Protein AF-0000000078893889 (afdb_homodimer)

Organism: Nematostella vectensis (NCBI:txid45351)

Sequence (246 aa):
MGRVIAVFFVNDGFHALDHYCYHAGGPLSLGDIEEVEGKACIICPYHKYKIVLETGEGLYYSFNPKDFSKPPKLCSKGVKQRTHHVRVSGNDVYVALSDTSQSRDSDYYSSDAFKATKENILKMGRVIAVFFVNDGFHALDHYCYHAGGPLSLGDIEEVEGKACIICPYHKYKIVLETGEGLYYSFNPKDFSKPPKLCSKGVKQRTHHVRVSGNDVYVALSDTSQSRDSDYYSSDAFKATKENILK

InterPro domains:
  IPR017941 Rieske [2Fe-2S] iron-sulphur domain [PS51296] (1-95)
  IPR036922 Rieske [2Fe-2S] iron-sulphur domain superfamily [G3DSA:2.102.10.10] (1-121)
  IPR036922 Rieske [2Fe-2S] iron-sulphur domain superfamily [SSF50022] (2-98)
  IPR054716 Soluble Rieske-type ferredoxin domain [PF22543] (2-99)

Solvent-accessible surface area (backbone atoms only — not comparable to full-atom values): 13381 Å² total; per-residue (Å²): 101,40,45,47,34,26,34,34,59,53,94,96,37,70,38,28,29,55,23,34,37,45,85,81,48,34,57,41,68,58,27,50,77,43,75,57,95,88,36,58,21,42,26,28,65,76,82,57,49,33,28,30,50,88,65,13,29,30,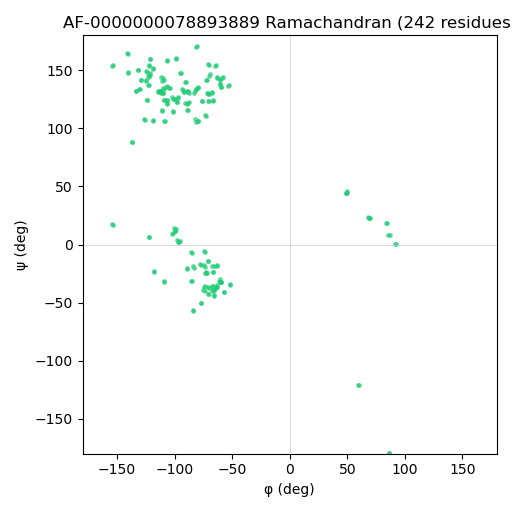46,46,74,45,68,51,88,90,44,77,84,52,76,66,40,82,43,73,76,44,69,30,33,45,46,32,50,63,47,76,57,91,94,37,44,33,37,34,56,57,75,74,84,64,83,35,55,19,49,53,65,47,30,66,69,42,40,58,55,49,46,58,67,75,98,103,39,44,47,33,26,34,35,61,54,95,94,36,71,36,27,28,53,24,34,37,46,87,80,49,33,57,40,67,56,28,49,78,44,74,57,96,88,36,57,20,42,26,28,65,75,80,56,49,33,28,31,50,86,64,14,30,29,46,46,76,44,70,50,89,89,44,77,85,51,75,66,40,85,42,73,74,44,68,30,33,45,45,30,50,64,48,76,56,90,94,37,44,32,37,35,57,56,74,72,84,64,82,36,55,19,49,53,65,46,31,69,68,40,39,57,56,49,48,59,66,75,97

Structure (mmCIF, N/CA/C/O backbone):
data_AF-0000000078893889-model_v1
#
loop_
_entity.id
_entity.type
_entity.pdbx_description
1 polymer 'Rieske domain-containing protein'
#
loop_
_atom_site.group_PDB
_atom_site.id
_atom_site.type_symbol
_atom_site.label_atom_id
_atom_site.label_alt_id
_atom_site.label_comp_id
_atom_site.label_asym_id
_atom_site.label_entity_id
_atom_site.label_seq_id
_atom_site.pdbx_PDB_ins_code
_atom_site.Cartn_x
_atom_site.Cartn_y
_atom_site.Cartn_z
_atom_site.occupancy
_atom_site.B_iso_or_equiv
_atom_site.auth_seq_id
_atom_site.auth_comp_id
_atom_site.auth_asym_id
_atom_site.auth_atom_id
_atom_site.pdbx_PDB_model_num
ATOM 1 N N . MET A 1 1 ? -0.04 11.648 -7.723 1 58.69 1 MET A N 1
ATOM 2 C CA . MET A 1 1 ? -0.627 10.32 -7.898 1 58.69 1 MET A CA 1
ATOM 3 C C . MET A 1 1 ? 0.118 9.281 -7.07 1 58.69 1 MET A C 1
ATOM 5 O O . MET A 1 1 ? 1.313 9.422 -6.812 1 58.69 1 MET A O 1
ATOM 9 N N . GLY A 1 2 ? -0.58 8.469 -6.125 1 81 2 GLY A N 1
ATOM 10 C CA . GLY A 1 2 ? 0.07 7.578 -5.172 1 81 2 GLY A CA 1
ATOM 11 C C . GLY A 1 2 ? 0.069 6.125 -5.613 1 81 2 GLY A C 1
ATOM 12 O O . GLY A 1 2 ? -0.793 5.707 -6.387 1 81 2 GLY A O 1
ATOM 13 N N . ARG A 1 3 ? 1.232 5.449 -5.691 1 90.25 3 ARG A N 1
ATOM 14 C CA . ARG A 1 3 ? 1.321 4.004 -5.863 1 90.25 3 ARG A CA 1
ATOM 15 C C . ARG A 1 3 ? 1.31 3.289 -4.52 1 90.25 3 ARG A C 1
ATOM 17 O O . ARG A 1 3 ? 2.01 3.693 -3.588 1 90.25 3 ARG A O 1
ATOM 24 N N . VAL A 1 4 ? 0.429 2.225 -4.43 1 94.5 4 VAL A N 1
ATOM 25 C CA . VAL A 1 4 ? 0.279 1.483 -3.184 1 94.5 4 VAL A CA 1
ATOM 26 C C . VAL A 1 4 ? 0.949 0.117 -3.311 1 94.5 4 VAL A C 1
ATOM 28 O O . VAL A 1 4 ? 0.675 -0.63 -4.254 1 94.5 4 VAL A O 1
ATOM 31 N N . ILE A 1 5 ? 1.834 -0.159 -2.432 1 94.94 5 ILE A N 1
ATOM 32 C CA . ILE A 1 5 ? 2.625 -1.385 -2.463 1 94.94 5 ILE A CA 1
ATOM 33 C C . ILE A 1 5 ? 2.404 -2.176 -1.176 1 94.94 5 ILE A C 1
ATOM 35 O O . ILE A 1 5 ? 2.172 -1.592 -0.114 1 94.94 5 ILE A O 1
ATOM 39 N N . ALA A 1 6 ? 2.426 -3.453 -1.287 1 95.38 6 ALA A N 1
ATOM 40 C CA . ALA A 1 6 ? 2.396 -4.352 -0.137 1 95.38 6 ALA A CA 1
ATOM 41 C C . ALA A 1 6 ? 3.717 -5.102 0.009 1 95.38 6 ALA A C 1
ATOM 43 O O . ALA A 1 6 ? 4.27 -5.602 -0.976 1 95.38 6 ALA A O 1
ATOM 44 N N . VAL A 1 7 ? 4.215 -5.109 1.188 1 95.06 7 VAL A N 1
ATOM 45 C CA . VAL A 1 7 ? 5.449 -5.82 1.501 1 95.06 7 VAL A CA 1
ATOM 46 C C . VAL A 1 7 ? 5.152 -7.008 2.414 1 95.06 7 VAL A C 1
ATOM 48 O O . VAL A 1 7 ? 4.449 -6.863 3.418 1 95.06 7 VAL A O 1
ATOM 51 N N . PHE A 1 8 ? 5.688 -8.18 2.049 1 93.62 8 PHE A N 1
ATOM 52 C CA . PHE A 1 8 ? 5.48 -9.422 2.777 1 93.62 8 PHE A CA 1
ATOM 53 C C . PHE A 1 8 ? 6.812 -10.023 3.209 1 93.62 8 PHE A C 1
ATOM 55 O O . PHE A 1 8 ? 7.828 -9.844 2.535 1 93.62 8 PHE A O 1
ATOM 62 N N . PHE A 1 9 ? 6.848 -10.641 4.348 1 92.75 9 PHE A N 1
ATOM 63 C CA . PHE A 1 9 ? 7.941 -11.508 4.766 1 92.75 9 PHE A CA 1
ATOM 64 C C . PHE A 1 9 ? 7.504 -12.969 4.766 1 92.75 9 PHE A C 1
ATOM 66 O O . PHE A 1 9 ? 6.684 -13.375 5.59 1 92.75 9 PHE A O 1
ATOM 73 N N . VAL A 1 10 ? 7.98 -13.719 3.771 1 93.25 10 VAL A N 1
ATOM 74 C CA . VAL A 1 10 ? 7.582 -15.109 3.557 1 93.25 10 VAL A CA 1
ATOM 75 C C . VAL A 1 10 ? 8.82 -15.969 3.299 1 93.25 10 VAL A C 1
ATOM 77 O O . VAL A 1 10 ? 9.68 -15.602 2.488 1 93.25 10 VAL A O 1
ATOM 80 N N . ASN A 1 11 ? 8.867 -17.109 4.031 1 91.44 11 ASN A N 1
ATOM 81 C CA . ASN A 1 11 ? 9.969 -18.062 3.848 1 91.44 11 ASN A CA 1
ATOM 82 C C . ASN A 1 11 ? 11.32 -17.359 3.912 1 91.44 11 ASN A C 1
ATOM 84 O O . ASN A 1 11 ? 12.148 -17.516 3.006 1 91.44 11 ASN A O 1
ATOM 88 N N . ASP A 1 12 ? 11.484 -16.484 4.914 1 88.31 12 ASP A N 1
ATOM 89 C CA . ASP A 1 12 ? 12.742 -15.82 5.254 1 88.31 12 ASP A CA 1
ATOM 90 C C . ASP A 1 12 ? 13.148 -14.828 4.172 1 88.31 12 ASP A C 1
ATOM 92 O O . ASP A 1 12 ? 14.336 -14.555 3.99 1 88.31 12 ASP A O 1
ATOM 96 N N . GLY A 1 13 ? 12.172 -14.398 3.418 1 92.62 13 GLY A N 1
ATOM 97 C CA . GLY A 1 13 ? 12.438 -13.391 2.402 1 92.62 13 GLY A CA 1
ATOM 98 C C . GLY A 1 13 ? 11.336 -12.352 2.289 1 92.62 13 GLY A C 1
ATOM 99 O O . GLY A 1 13 ? 10.164 -12.656 2.523 1 92.62 13 GLY A O 1
ATOM 100 N N . PHE A 1 14 ? 11.828 -11.148 1.932 1 94.38 14 PHE A N 1
ATOM 101 C CA . PHE A 1 14 ? 10.867 -10.078 1.699 1 94.38 14 PHE A CA 1
ATOM 102 C C . PHE A 1 14 ? 10.438 -10.047 0.239 1 94.38 14 PHE A C 1
ATOM 104 O O . PHE A 1 14 ? 11.25 -10.258 -0.661 1 94.38 14 PHE A O 1
ATOM 111 N N . HIS A 1 15 ? 9.164 -9.805 0.06 1 96.81 15 HIS A N 1
ATOM 112 C CA . HIS A 1 15 ? 8.57 -9.578 -1.253 1 96.81 15 HIS A CA 1
ATOM 113 C C . HIS A 1 15 ? 7.723 -8.312 -1.269 1 96.81 15 HIS A C 1
ATOM 115 O O . HIS A 1 15 ? 7.031 -8.008 -0.292 1 96.81 15 HIS A O 1
ATOM 121 N N . ALA A 1 16 ? 7.797 -7.617 -2.357 1 97 16 ALA A N 1
ATOM 122 C CA . ALA A 1 16 ? 6.98 -6.418 -2.539 1 97 16 ALA A CA 1
ATOM 123 C C . ALA A 1 16 ? 6.258 -6.445 -3.883 1 97 16 ALA A C 1
ATOM 125 O O . ALA A 1 16 ? 6.852 -6.781 -4.91 1 97 16 ALA A O 1
ATOM 126 N N . LEU A 1 17 ? 4.945 -6.125 -3.902 1 97.25 17 LEU A N 1
ATOM 127 C CA . LEU A 1 17 ? 4.129 -6.047 -5.109 1 97.25 17 LEU A CA 1
ATOM 128 C C . LEU A 1 17 ? 3.16 -4.871 -5.031 1 97.25 17 LEU A C 1
ATOM 130 O O . LEU A 1 17 ? 2.943 -4.309 -3.955 1 97.25 17 LEU A O 1
ATOM 134 N N . ASP A 1 18 ? 2.625 -4.531 -6.258 1 96.81 18 ASP A N 1
ATOM 135 C CA . ASP A 1 18 ? 1.45 -3.668 -6.191 1 96.81 18 ASP A CA 1
ATOM 136 C C . ASP A 1 18 ? 0.387 -4.254 -5.266 1 96.81 18 ASP A C 1
ATOM 138 O O . ASP A 1 18 ? 0.13 -5.461 -5.293 1 96.81 18 ASP A O 1
ATOM 142 N N . HIS A 1 19 ? -0.203 -3.426 -4.469 1 95.81 19 HIS A N 1
ATOM 143 C CA . HIS A 1 19 ? -1.106 -3.877 -3.416 1 95.81 19 HIS A CA 1
ATOM 144 C C . HIS A 1 19 ? -2.412 -4.402 -4 1 95.81 19 HIS A C 1
ATOM 146 O O . HIS A 1 19 ? -3.008 -5.336 -3.457 1 95.81 19 HIS A O 1
ATOM 152 N N . TYR A 1 20 ? -2.861 -3.779 -5.039 1 95.81 20 TYR A N 1
ATOM 153 C CA . TYR A 1 20 ? -4.168 -4.145 -5.578 1 95.81 20 TYR A CA 1
ATOM 154 C C . TYR A 1 20 ? -4.031 -5.207 -6.66 1 95.81 20 TYR A C 1
ATOM 156 O O . TYR A 1 20 ? -3.195 -5.086 -7.559 1 95.81 20 TYR A O 1
ATOM 164 N N . CYS A 1 21 ? -4.801 -6.195 -6.539 1 97.12 21 CYS A N 1
ATOM 165 C CA . CYS A 1 21 ? -4.766 -7.352 -7.426 1 97.12 21 CYS A CA 1
ATOM 166 C C . CYS A 1 21 ? -5.062 -6.945 -8.867 1 97.12 21 CYS A C 1
ATOM 168 O O . CYS A 1 21 ? -5.996 -6.184 -9.117 1 97.12 21 CYS A O 1
ATOM 170 N N . TYR A 1 22 ? -4.359 -7.574 -9.742 1 97.62 22 TYR A N 1
ATOM 171 C CA . TYR A 1 22 ? -4.426 -7.215 -11.156 1 97.62 22 TYR A CA 1
ATOM 172 C C . TYR A 1 22 ? -5.805 -7.52 -11.734 1 97.62 22 TYR A C 1
ATOM 174 O O . TYR A 1 22 ? -6.191 -6.961 -12.758 1 97.62 22 TYR A O 1
ATOM 182 N N . HIS A 1 23 ? -6.52 -8.445 -11.102 1 97.06 23 HIS A N 1
ATOM 183 C CA . HIS A 1 23 ? -7.766 -8.93 -11.688 1 97.06 23 HIS A CA 1
ATOM 184 C C . HIS A 1 23 ? -8.891 -7.922 -11.492 1 97.06 23 HIS A C 1
ATOM 186 O O . HIS A 1 23 ? -9.609 -7.602 -12.438 1 97.06 23 HIS A O 1
ATOM 192 N N . ALA A 1 24 ? -9.109 -7.422 -10.234 1 95.56 24 ALA A N 1
ATOM 193 C CA . ALA A 1 24 ? -10.234 -6.539 -9.961 1 95.56 24 ALA A CA 1
ATOM 194 C C . ALA A 1 24 ? -9.945 -5.633 -8.766 1 95.56 24 ALA A C 1
ATOM 196 O O . ALA A 1 24 ? -10.859 -5.16 -8.094 1 95.56 24 ALA A O 1
ATOM 197 N N . GLY A 1 25 ? -8.68 -5.5 -8.398 1 94.31 25 GLY A N 1
ATOM 198 C CA . GLY A 1 25 ? -8.297 -4.492 -7.422 1 94.31 25 GLY A CA 1
ATOM 199 C C . GLY A 1 25 ? -8.484 -4.949 -5.988 1 94.31 25 GLY A C 1
ATOM 200 O O . GLY A 1 25 ? -8.562 -4.125 -5.074 1 94.31 25 GLY A O 1
ATOM 201 N N . GLY A 1 26 ? -8.586 -6.234 -5.75 1 93.44 26 GLY A N 1
ATOM 202 C CA . GLY A 1 26 ? -8.664 -6.711 -4.375 1 93.44 26 GLY A CA 1
ATOM 203 C C . GLY A 1 26 ? -7.414 -6.395 -3.57 1 93.44 26 GLY A C 1
ATOM 204 O O . GLY A 1 26 ? -6.301 -6.418 -4.105 1 93.44 26 GLY A O 1
ATOM 205 N N . PRO A 1 27 ? -7.621 -6.098 -2.295 1 93.12 27 PRO A N 1
ATOM 206 C CA . PRO A 1 27 ? -6.469 -5.816 -1.439 1 93.12 27 PRO A CA 1
ATOM 207 C C . PRO A 1 27 ? -5.676 -7.074 -1.088 1 93.12 27 PRO A C 1
ATOM 209 O O . PRO A 1 27 ? -6.117 -7.871 -0.256 1 93.12 27 PRO A O 1
ATOM 212 N N . LEU A 1 28 ? -4.473 -7.16 -1.615 1 94.88 28 LEU A N 1
ATOM 213 C CA . LEU A 1 28 ? -3.701 -8.391 -1.5 1 94.88 28 LEU A CA 1
ATOM 214 C C . LEU A 1 28 ? -3.166 -8.57 -0.084 1 94.88 28 LEU A C 1
ATOM 216 O O . LEU A 1 28 ? -2.885 -9.695 0.344 1 94.88 28 LEU A O 1
ATOM 220 N N . SER A 1 29 ? -3.021 -7.484 0.627 1 91.44 29 SER A N 1
ATOM 221 C CA . SER A 1 29 ? -2.529 -7.59 1.996 1 91.44 29 SER A CA 1
ATOM 222 C C . SER A 1 29 ? -3.494 -8.383 2.873 1 91.44 29 SER A C 1
ATOM 224 O O . SER A 1 29 ? -3.119 -8.852 3.947 1 91.44 29 SER A O 1
ATOM 226 N N . LEU A 1 30 ? -4.695 -8.516 2.441 1 90.25 30 LEU A N 1
ATOM 227 C CA . LEU A 1 30 ? -5.699 -9.258 3.197 1 90.25 30 LEU A CA 1
ATOM 228 C C . LEU A 1 30 ? -5.805 -10.695 2.701 1 90.25 30 LEU A C 1
ATOM 230 O O . LEU A 1 30 ? -6.66 -11.453 3.162 1 90.25 30 LEU A O 1
ATOM 234 N N . GLY A 1 31 ? -4.984 -11.023 1.754 1 93.94 31 GLY A N 1
ATOM 235 C CA . GLY A 1 31 ? -5 -12.367 1.192 1 93.94 31 GLY A CA 1
ATOM 236 C C . GLY A 1 31 ? -4.238 -13.375 2.033 1 93.94 31 GLY A C 1
ATOM 237 O O . GLY A 1 31 ? -3.547 -13 2.984 1 93.94 31 GLY A O 1
ATOM 238 N N . ASP A 1 32 ? -4.414 -14.664 1.659 1 93.69 32 ASP A N 1
ATOM 239 C CA . ASP A 1 32 ? -3.666 -15.758 2.27 1 93.69 32 ASP A CA 1
ATOM 240 C C . ASP A 1 32 ? -2.418 -16.094 1.454 1 93.69 32 ASP A C 1
ATOM 242 O O . ASP A 1 32 ? -2.387 -15.875 0.242 1 93.69 32 ASP A O 1
ATOM 246 N N . ILE A 1 33 ? -1.423 -16.516 2.217 1 96.06 33 ILE A N 1
ATOM 247 C CA . ILE A 1 33 ? -0.236 -17.031 1.542 1 96.06 33 ILE A CA 1
ATOM 248 C C . ILE A 1 33 ? -0.299 -18.547 1.477 1 96.06 33 ILE A C 1
ATOM 250 O O . ILE A 1 33 ? -0.536 -19.219 2.49 1 96.06 33 ILE A O 1
ATOM 254 N N . GLU A 1 34 ? -0.148 -19.016 0.341 1 96.81 34 GLU A N 1
ATOM 255 C CA . GLU A 1 34 ? -0.144 -20.453 0.133 1 96.81 34 GLU A CA 1
ATOM 256 C C . GLU A 1 34 ? 1.034 -20.891 -0.735 1 96.81 34 GLU A C 1
ATOM 258 O O . GLU A 1 34 ? 1.526 -20.109 -1.553 1 96.81 34 GLU A O 1
ATOM 263 N N . GLU A 1 35 ? 1.448 -22.094 -0.455 1 97.12 35 GLU A N 1
ATOM 264 C CA . GLU A 1 35 ? 2.41 -22.719 -1.356 1 97.12 35 GLU A CA 1
ATOM 265 C C . GLU A 1 35 ? 1.705 -23.453 -2.486 1 97.12 35 GLU A C 1
ATOM 267 O O . GLU A 1 35 ? 0.854 -24.312 -2.236 1 97.12 35 GLU A O 1
ATOM 272 N N . VAL A 1 36 ? 2.016 -23.094 -3.693 1 97.06 36 VAL A N 1
ATOM 273 C CA . VAL A 1 36 ? 1.474 -23.75 -4.875 1 97.06 36 VAL A CA 1
ATOM 274 C C . VAL A 1 36 ? 2.611 -24.359 -5.695 1 97.06 36 VAL A C 1
ATOM 276 O O . VAL A 1 36 ? 3.354 -23.625 -6.363 1 97.06 36 VAL A O 1
ATOM 279 N N . GLU A 1 37 ? 2.701 -25.734 -5.613 1 95.81 37 GLU A N 1
ATOM 280 C CA . GLU A 1 37 ? 3.756 -26.453 -6.316 1 95.81 37 GLU A CA 1
ATOM 281 C C . GLU A 1 37 ? 5.121 -25.828 -6.07 1 95.81 37 GLU A C 1
ATOM 283 O O . GLU A 1 37 ? 5.855 -25.531 -7.016 1 95.81 37 GLU A O 1
ATOM 288 N N . GLY A 1 38 ? 5.438 -25.469 -4.863 1 95.81 38 GLY A N 1
ATOM 289 C CA . GLY A 1 38 ? 6.75 -25.016 -4.438 1 95.81 38 GLY A CA 1
ATOM 290 C C . GLY A 1 38 ? 6.926 -23.5 -4.527 1 95.81 38 GLY A C 1
ATOM 291 O O . GLY A 1 38 ? 8 -22.984 -4.23 1 95.81 38 GLY A O 1
ATOM 292 N N . LYS A 1 39 ? 5.895 -22.844 -4.957 1 96.75 39 LYS A N 1
ATOM 293 C CA . LYS A 1 39 ? 5.965 -21.391 -5.07 1 96.75 39 LYS A CA 1
ATOM 294 C C . LYS A 1 39 ? 5.082 -20.719 -4.023 1 96.75 39 LYS A C 1
ATOM 296 O O . LYS A 1 39 ? 3.924 -21.094 -3.842 1 96.75 39 LYS A O 1
ATOM 301 N N . ALA A 1 40 ? 5.668 -19.75 -3.295 1 97.81 40 ALA A N 1
ATOM 302 C CA . ALA A 1 40 ? 4.855 -18.953 -2.389 1 97.81 40 ALA A CA 1
ATOM 303 C C . ALA A 1 40 ? 3.932 -18.016 -3.164 1 97.81 40 ALA A C 1
ATOM 305 O O . ALA A 1 40 ? 4.395 -17.219 -3.988 1 97.81 40 ALA A O 1
ATOM 306 N N . CYS A 1 41 ? 2.609 -18.125 -2.914 1 98.38 41 CYS A N 1
ATOM 307 C CA . CYS A 1 41 ? 1.618 -17.312 -3.613 1 98.38 41 CYS A CA 1
ATOM 308 C C . CYS A 1 41 ? 0.745 -16.547 -2.627 1 98.38 41 CYS A C 1
ATOM 310 O O . CYS A 1 41 ? 0.406 -17.062 -1.562 1 98.38 41 CYS A O 1
ATOM 312 N N . ILE A 1 42 ? 0.452 -15.336 -3.018 1 97.62 42 ILE A N 1
ATOM 313 C CA . ILE A 1 42 ? -0.628 -14.617 -2.352 1 97.62 42 ILE A CA 1
ATOM 314 C C . ILE A 1 42 ? -1.957 -14.93 -3.037 1 97.62 42 ILE A C 1
ATOM 316 O O . ILE A 1 42 ? -2.045 -14.922 -4.266 1 97.62 42 ILE A O 1
ATOM 320 N N . ILE A 1 43 ? -2.914 -15.266 -2.199 1 97.75 43 ILE A N 1
ATOM 321 C CA . ILE A 1 43 ? -4.258 -15.562 -2.688 1 97.75 43 ILE A CA 1
ATOM 322 C C . ILE A 1 43 ? -5.168 -14.359 -2.438 1 97.75 43 ILE A C 1
ATOM 324 O O . ILE A 1 43 ? -5.434 -14 -1.287 1 97.75 43 ILE A O 1
ATOM 328 N N . CYS A 1 44 ? -5.609 -13.773 -3.516 1 97.06 44 CYS A N 1
ATOM 329 C CA . CYS A 1 44 ? -6.465 -12.602 -3.387 1 97.06 44 CYS A CA 1
ATOM 330 C C . CYS A 1 44 ? -7.746 -12.938 -2.635 1 97.06 44 CYS A C 1
ATOM 332 O O . CYS A 1 44 ? -8.391 -13.953 -2.922 1 97.06 44 CYS A O 1
ATOM 334 N N . PRO A 1 45 ? -8.148 -12.102 -1.787 1 95 45 PRO A N 1
ATOM 335 C CA . PRO A 1 45 ? -9.328 -12.398 -0.97 1 95 45 PRO A CA 1
ATOM 336 C C . PRO A 1 45 ? -10.633 -12.297 -1.755 1 95 45 PRO A C 1
ATOM 338 O O . PRO A 1 45 ? -11.672 -12.781 -1.302 1 95 45 PRO A O 1
ATOM 341 N N . TYR A 1 46 ? -10.68 -11.609 -2.928 1 95.19 46 TYR A N 1
ATOM 342 C CA . TYR A 1 46 ? -11.922 -11.391 -3.662 1 95.19 46 TYR A CA 1
ATOM 343 C C . TYR A 1 46 ? -12.25 -12.586 -4.551 1 95.19 46 TYR A C 1
ATOM 345 O O . TYR A 1 46 ? -13.289 -13.227 -4.383 1 95.19 46 TYR A O 1
ATOM 353 N N . HIS A 1 47 ? -11.352 -12.938 -5.418 1 97 47 HIS A N 1
ATOM 354 C CA . HIS A 1 47 ? -11.664 -13.969 -6.402 1 97 47 HIS A CA 1
ATOM 355 C C . HIS A 1 47 ? -10.688 -15.133 -6.316 1 97 47 HIS A C 1
ATOM 357 O O . HIS A 1 47 ? -10.648 -15.984 -7.211 1 97 47 HIS A O 1
ATOM 363 N N . LYS A 1 48 ? -9.82 -15.102 -5.316 1 97.38 48 LYS A N 1
ATOM 364 C CA . LYS A 1 48 ? -8.914 -16.203 -4.98 1 97.38 48 LYS A CA 1
ATOM 365 C C . LYS A 1 48 ? -7.855 -16.391 -6.059 1 97.38 48 LYS A C 1
ATOM 367 O O . LYS A 1 48 ? -7.309 -17.484 -6.215 1 97.38 48 LYS A O 1
ATOM 372 N N . TYR A 1 49 ? -7.613 -15.352 -6.793 1 97.94 49 TYR A N 1
ATOM 373 C CA . TYR A 1 49 ? -6.516 -15.406 -7.75 1 97.94 49 TYR A CA 1
ATOM 374 C C . TYR A 1 49 ? -5.191 -15.68 -7.043 1 97.94 49 TYR A C 1
ATOM 376 O O . TYR A 1 49 ? -4.926 -15.125 -5.977 1 97.94 49 TYR A O 1
ATOM 384 N N . LYS A 1 50 ? -4.441 -16.562 -7.621 1 98.56 50 LYS A N 1
ATOM 385 C CA . LYS A 1 50 ? -3.139 -16.938 -7.074 1 98.56 50 LYS A CA 1
ATOM 386 C C . LYS A 1 50 ? -2.01 -16.188 -7.777 1 98.56 50 LYS A C 1
ATOM 388 O O . LYS A 1 50 ? -1.86 -16.281 -9 1 98.56 50 LYS A O 1
ATOM 393 N N . ILE A 1 51 ? -1.228 -15.469 -7.035 1 98.69 51 ILE A N 1
ATOM 394 C CA . ILE A 1 51 ? -0.141 -14.68 -7.598 1 98.69 51 ILE A CA 1
ATOM 395 C C . ILE A 1 51 ? 1.182 -15.078 -6.949 1 98.69 51 ILE A C 1
ATOM 397 O O . ILE A 1 51 ? 1.31 -15.055 -5.723 1 98.69 51 ILE A O 1
ATOM 401 N N . VAL A 1 52 ? 2.125 -15.453 -7.75 1 98.62 52 VAL A N 1
ATOM 402 C CA . VAL A 1 52 ? 3.449 -15.797 -7.238 1 98.62 52 VAL A CA 1
ATOM 403 C C . VAL A 1 52 ? 4.125 -14.547 -6.676 1 98.62 52 VAL A C 1
ATOM 405 O O . VAL A 1 52 ? 4.27 -13.547 -7.375 1 98.62 52 VAL A O 1
ATOM 408 N N . LEU A 1 53 ? 4.539 -14.586 -5.434 1 98.12 53 LEU A N 1
ATOM 409 C CA . LEU A 1 53 ? 5.094 -13.422 -4.754 1 98.12 53 LEU A CA 1
ATOM 410 C C . LEU A 1 53 ? 6.391 -12.977 -5.414 1 98.12 53 LEU A C 1
ATOM 412 O O . LEU A 1 53 ? 6.637 -11.773 -5.555 1 98.12 53 LEU A O 1
ATOM 416 N N . GLU A 1 54 ? 7.172 -13.891 -5.855 1 97.38 54 GLU A N 1
ATOM 417 C CA . GLU A 1 54 ? 8.508 -13.602 -6.367 1 97.38 54 GLU A CA 1
ATOM 418 C C . GLU A 1 54 ? 8.445 -12.945 -7.742 1 97.38 54 GLU A C 1
ATOM 420 O O . GLU A 1 54 ? 9.203 -12.016 -8.031 1 97.38 54 GLU A O 1
ATOM 425 N N . THR A 1 55 ? 7.465 -13.398 -8.508 1 97.94 55 THR A N 1
ATOM 426 C CA . THR A 1 55 ? 7.555 -13.008 -9.914 1 97.94 55 THR A CA 1
ATOM 427 C C . THR A 1 55 ? 6.352 -12.156 -10.312 1 97.94 55 THR A C 1
ATOM 429 O O . THR A 1 55 ? 6.391 -11.461 -11.328 1 97.94 55 THR A O 1
ATOM 432 N N . GLY A 1 56 ? 5.207 -12.273 -9.594 1 98.5 56 GLY A N 1
ATOM 433 C CA . GLY A 1 56 ? 3.984 -11.594 -9.992 1 98.5 56 GLY A CA 1
ATOM 434 C C . GLY A 1 56 ? 3.158 -12.398 -10.984 1 98.5 56 GLY A C 1
ATOM 435 O O . GLY A 1 56 ? 2.154 -11.914 -11.5 1 98.5 56 GLY A O 1
ATOM 436 N N . GLU A 1 57 ? 3.568 -13.648 -11.203 1 98.69 57 GLU A N 1
ATOM 437 C CA . GLU A 1 57 ? 2.883 -14.539 -12.141 1 98.69 57 GLU A CA 1
ATOM 438 C C . GLU A 1 57 ? 1.534 -14.984 -11.586 1 98.69 57 GLU A C 1
ATOM 440 O O . GLU A 1 57 ? 1.438 -15.383 -10.422 1 98.69 57 GLU A O 1
ATOM 445 N N . GLY A 1 58 ? 0.47 -14.852 -12.438 1 98.62 58 GLY A N 1
ATOM 446 C CA . GLY A 1 58 ? -0.812 -15.445 -12.086 1 98.62 58 GLY A CA 1
ATOM 447 C C . GLY A 1 58 ? -0.892 -16.922 -12.391 1 98.62 58 GLY A C 1
ATOM 448 O O . GLY A 1 58 ? -0.47 -17.375 -13.461 1 98.62 58 GLY A O 1
ATOM 449 N N . LEU A 1 59 ? -1.377 -17.688 -11.461 1 98.56 59 LEU A N 1
ATOM 450 C CA . LEU A 1 59 ? -1.52 -19.125 -11.648 1 98.56 59 LEU A CA 1
ATOM 451 C C . LEU A 1 59 ? -2.982 -19.547 -11.539 1 98.56 59 LEU A C 1
ATOM 453 O O . LEU A 1 59 ? -3.773 -18.875 -10.867 1 98.56 59 LEU A O 1
ATOM 457 N N . TYR A 1 60 ? -3.301 -20.594 -12.227 1 97.5 60 TYR A N 1
ATOM 458 C CA . TYR A 1 60 ? -4.617 -21.219 -12.094 1 97.5 60 TYR A CA 1
ATOM 459 C C . TYR A 1 60 ? -4.566 -22.703 -12.438 1 97.5 60 TYR A C 1
ATOM 461 O O . TYR A 1 60 ? -3.65 -23.156 -13.125 1 97.5 60 TYR A O 1
ATOM 469 N N . TYR A 1 61 ? -5.512 -23.438 -11.859 1 96.12 61 TYR A N 1
ATOM 470 C CA . TYR A 1 61 ? -5.652 -24.844 -12.211 1 96.12 61 TYR A CA 1
ATOM 471 C C . TYR A 1 61 ? -6.688 -25.031 -13.32 1 96.12 61 TYR A C 1
ATOM 473 O O . TYR A 1 61 ? -7.77 -24.438 -13.266 1 96.12 61 TYR A O 1
ATOM 481 N N . SER A 1 62 ? -6.27 -25.828 -14.281 1 95.06 62 SER A N 1
ATOM 482 C CA . SER A 1 62 ? -7.195 -26.172 -15.359 1 95.06 62 SER A CA 1
ATOM 483 C C . SER A 1 62 ? -7.609 -27.641 -15.273 1 95.06 62 SER A C 1
ATOM 485 O O . SER A 1 62 ? -6.801 -28.5 -14.914 1 95.06 62 SER A O 1
ATOM 487 N N . PHE A 1 63 ? -8.914 -27.844 -15.438 1 92.06 63 PHE A N 1
ATOM 488 C CA . PHE A 1 63 ? -9.438 -29.203 -15.477 1 92.06 63 PHE A CA 1
ATOM 489 C C . PHE A 1 63 ? -9.945 -29.547 -16.875 1 92.06 63 PHE A C 1
ATOM 491 O O . PHE A 1 63 ? -10.406 -28.672 -17.609 1 92.06 63 PHE A O 1
ATOM 498 N N . ASN A 1 64 ? -9.758 -30.812 -17.281 1 90.56 64 ASN A N 1
ATOM 499 C CA . ASN A 1 64 ? -10.336 -31.297 -18.516 1 90.56 64 ASN A CA 1
ATOM 500 C C . ASN A 1 64 ? -11.797 -31.703 -18.328 1 90.56 64 ASN A C 1
ATOM 502 O O . ASN A 1 64 ? -12.086 -32.719 -17.703 1 90.56 64 ASN A O 1
ATOM 506 N N . PRO A 1 65 ? -12.641 -30.906 -18.859 1 88.81 65 PRO A N 1
ATOM 507 C CA . PRO A 1 65 ? -14.047 -31.234 -18.625 1 88.81 65 PRO A CA 1
ATOM 508 C C . PRO A 1 65 ? -14.477 -32.531 -19.312 1 88.81 65 PRO A C 1
ATOM 510 O O . PRO A 1 65 ? -15.539 -33.062 -19 1 88.81 65 PRO A O 1
ATOM 513 N N . LYS A 1 66 ? -13.781 -33.031 -20.281 1 92.31 66 LYS A N 1
ATOM 514 C CA . LYS A 1 66 ? -14.141 -34.25 -21.031 1 92.31 66 LYS A CA 1
ATOM 515 C C . LYS A 1 66 ? -13.562 -35.469 -20.359 1 92.31 66 LYS A C 1
ATOM 517 O O . LYS A 1 66 ? -13.922 -36.594 -20.719 1 92.31 66 LYS A O 1
ATOM 522 N N . ASP A 1 67 ? -12.578 -35.375 -19.562 1 92.25 67 ASP A N 1
ATOM 523 C CA . ASP A 1 67 ? -11.914 -36.469 -18.859 1 92.25 67 ASP A CA 1
ATOM 524 C C . ASP A 1 67 ? -11.625 -36.094 -17.406 1 92.25 67 ASP A C 1
ATOM 526 O O . ASP A 1 67 ? -10.555 -35.562 -17.094 1 92.25 67 ASP A O 1
ATOM 530 N N . PHE A 1 68 ? -12.562 -36.344 -16.594 1 89.19 68 PHE A N 1
ATOM 531 C CA . PHE A 1 68 ? -12.469 -35.969 -15.188 1 89.19 68 PHE A CA 1
ATOM 532 C C . PHE A 1 68 ? -11.492 -36.875 -14.438 1 89.19 68 PHE A C 1
ATOM 534 O O . PHE A 1 68 ? -11.219 -36.625 -13.258 1 89.19 68 PHE A O 1
ATOM 541 N N . SER A 1 69 ? -11.023 -37.875 -15.102 1 91.19 69 SER A N 1
ATOM 542 C CA . SER A 1 69 ? -10.047 -38.75 -14.477 1 91.19 69 SER A CA 1
ATOM 543 C C . SER A 1 69 ? -8.664 -38.125 -14.438 1 91.19 69 SER A C 1
ATOM 545 O O . SER A 1 69 ? -7.785 -38.562 -13.703 1 91.19 69 SER A O 1
ATOM 547 N N . LYS A 1 70 ? -8.477 -37.125 -15.258 1 91.56 70 LYS A N 1
ATOM 548 C CA . LYS A 1 70 ? -7.191 -36.438 -15.281 1 91.56 70 LYS A CA 1
ATOM 549 C C . LYS A 1 70 ? -7.109 -35.406 -14.164 1 91.56 70 LYS A C 1
ATOM 551 O O . LYS A 1 70 ? -8.078 -34.688 -13.906 1 91.56 70 LYS A O 1
ATOM 556 N N . PRO A 1 71 ? -6.004 -35.406 -13.406 1 92.88 71 PRO A N 1
ATOM 557 C CA . PRO A 1 71 ? -5.852 -34.406 -12.367 1 92.88 71 PRO A CA 1
ATOM 558 C C . PRO A 1 71 ? -5.738 -32.969 -12.93 1 92.88 71 PRO A C 1
ATOM 560 O O . PRO A 1 71 ? -5.344 -32.812 -14.086 1 92.88 71 PRO A O 1
ATOM 563 N N . PRO A 1 72 ? -6.121 -31.984 -12.172 1 93 72 PRO A N 1
ATOM 564 C CA . PRO A 1 72 ? -5.957 -30.594 -12.633 1 93 72 PRO A CA 1
ATOM 565 C C . PRO A 1 72 ? -4.504 -30.25 -12.945 1 93 72 PRO A C 1
ATOM 567 O O . PRO A 1 72 ? -3.586 -30.781 -12.305 1 93 72 PRO A O 1
ATOM 570 N N . LYS A 1 73 ? -4.438 -29.453 -13.961 1 95.12 73 LYS A N 1
ATOM 571 C CA . LYS A 1 73 ? -3.113 -28.969 -14.352 1 95.12 73 LYS A CA 1
ATOM 572 C C . LYS A 1 73 ? -2.908 -27.516 -13.922 1 95.12 73 LYS A C 1
ATOM 574 O O . LYS A 1 73 ? -3.805 -26.688 -14.078 1 95.12 73 LYS A O 1
ATOM 579 N N . LEU A 1 74 ? -1.702 -27.25 -13.336 1 97.31 74 LEU A N 1
ATOM 580 C CA . LEU A 1 74 ? -1.354 -25.891 -12.984 1 97.31 74 LEU A CA 1
ATOM 581 C C . LEU A 1 74 ? -0.951 -25.094 -14.227 1 97.31 74 LEU A C 1
ATOM 583 O O . LEU A 1 74 ? -0.075 -25.516 -14.977 1 97.31 74 LEU A O 1
ATOM 587 N N . CYS A 1 75 ? -1.624 -23.969 -14.484 1 98.06 75 CYS A N 1
ATOM 588 C CA . CYS A 1 75 ? -1.382 -23.125 -15.648 1 98.06 75 CYS A CA 1
ATOM 589 C C . CYS A 1 75 ? -1.002 -21.719 -15.227 1 98.06 75 CYS A C 1
ATOM 591 O O . CYS A 1 75 ? -1.179 -21.344 -14.062 1 98.06 75 CYS A O 1
ATOM 593 N N . SER A 1 76 ? -0.343 -20.984 -16.203 1 98.31 76 SER A N 1
ATOM 594 C CA . SER A 1 76 ? 0.108 -19.625 -15.969 1 98.31 76 SER A CA 1
ATOM 595 C C . SER A 1 76 ? -0.699 -18.625 -16.797 1 98.31 76 SER A C 1
ATOM 597 O O . SER A 1 76 ? -1.01 -18.875 -17.953 1 98.31 76 SER A O 1
ATOM 599 N N . LYS A 1 77 ? -0.977 -17.547 -16.188 1 97.81 77 LYS A N 1
ATOM 600 C CA . LYS A 1 77 ? -1.577 -16.406 -16.891 1 97.81 77 LYS A CA 1
ATOM 601 C C . LYS A 1 77 ? -0.515 -15.406 -17.328 1 97.81 77 LYS A C 1
ATOM 603 O O . LYS A 1 77 ? -0.839 -14.344 -17.875 1 97.81 77 LYS A O 1
ATOM 608 N N . GLY A 1 78 ? 0.763 -15.758 -17.062 1 98.25 78 GLY A N 1
ATOM 609 C CA . GLY A 1 78 ? 1.832 -14.789 -17.281 1 98.25 78 GLY A CA 1
ATOM 610 C C . GLY A 1 78 ? 2.053 -13.883 -16.078 1 98.25 78 GLY A C 1
ATOM 611 O O . GLY A 1 78 ? 1.43 -14.062 -15.031 1 98.25 78 GLY A O 1
ATOM 612 N N . VAL A 1 79 ? 3.029 -12.961 -16.25 1 98.31 79 VAL A N 1
ATOM 613 C CA . VAL A 1 79 ? 3.328 -11.984 -15.203 1 98.31 79 VAL A CA 1
ATOM 614 C C . VAL A 1 79 ? 2.303 -10.852 -15.242 1 98.31 79 VAL A C 1
ATOM 616 O O . VAL A 1 79 ? 2.334 -10.008 -16.141 1 98.31 79 VAL A O 1
ATOM 619 N N . LYS A 1 80 ? 1.393 -10.859 -14.266 1 98.5 80 LYS A N 1
ATOM 620 C CA . LYS A 1 80 ? 0.26 -9.938 -14.273 1 98.5 80 LYS A CA 1
ATOM 621 C C . LYS A 1 80 ? 0.41 -8.875 -13.195 1 98.5 80 LYS A C 1
ATOM 623 O O . LYS A 1 80 ? -0.085 -7.758 -13.344 1 98.5 80 LYS A O 1
ATOM 628 N N . GLN A 1 81 ? 1.006 -9.203 -12.117 1 98.38 81 GLN A N 1
ATOM 629 C CA . GLN A 1 81 ? 1.153 -8.352 -10.945 1 98.38 81 GLN A CA 1
ATOM 630 C C . GLN A 1 81 ? 2.545 -7.727 -10.891 1 98.38 81 GLN A C 1
ATOM 632 O O . GLN A 1 81 ? 3.551 -8.43 -10.984 1 98.38 81 GLN A O 1
ATOM 637 N N . ARG A 1 82 ? 2.693 -6.477 -10.805 1 97.75 82 ARG A N 1
ATOM 638 C CA . ARG A 1 82 ? 4 -5.832 -10.719 1 97.75 82 ARG A CA 1
ATOM 639 C C . ARG A 1 82 ? 4.648 -6.098 -9.367 1 97.75 82 ARG A C 1
ATOM 641 O O . ARG A 1 82 ? 4.012 -5.938 -8.32 1 97.75 82 ARG A O 1
ATOM 648 N N . THR A 1 83 ? 5.883 -6.535 -9.453 1 97.81 83 THR A N 1
ATOM 649 C CA . THR A 1 83 ? 6.695 -6.699 -8.25 1 97.81 83 THR A CA 1
ATOM 650 C C . THR A 1 83 ? 7.75 -5.602 -8.156 1 97.81 83 THR A C 1
ATOM 652 O O . THR A 1 83 ? 8.047 -4.93 -9.141 1 97.81 83 THR A O 1
ATOM 655 N N . HIS A 1 84 ? 8.234 -5.367 -6.98 1 97.06 84 HIS A N 1
ATOM 656 C CA . HIS A 1 84 ? 9.305 -4.426 -6.68 1 97.06 84 HIS A CA 1
ATOM 657 C C . HIS A 1 84 ? 10.453 -5.109 -5.945 1 97.06 84 HIS A C 1
ATOM 659 O O . HIS A 1 84 ? 10.234 -6.082 -5.219 1 97.06 84 HIS A O 1
ATOM 665 N N . HIS A 1 85 ? 11.609 -4.598 -6.199 1 95.88 85 HIS A N 1
ATOM 666 C CA . HIS A 1 85 ? 12.781 -5.234 -5.605 1 95.88 85 HIS A CA 1
ATOM 667 C C . HIS A 1 85 ? 12.953 -4.824 -4.148 1 95.88 85 HIS A C 1
ATOM 669 O O . HIS A 1 85 ? 12.773 -3.654 -3.801 1 95.88 85 HIS A O 1
ATOM 675 N N . VAL A 1 86 ? 13.227 -5.801 -3.324 1 94.94 86 VAL A N 1
ATOM 676 C CA . VAL A 1 86 ? 13.477 -5.539 -1.91 1 94.94 86 VAL A CA 1
ATOM 677 C C . VAL A 1 86 ? 14.922 -5.875 -1.569 1 94.94 86 VAL A C 1
ATOM 679 O O . VAL A 1 86 ? 15.438 -6.922 -1.971 1 94.94 86 VAL A O 1
ATOM 682 N N . ARG A 1 87 ? 15.562 -4.934 -0.889 1 93.12 87 ARG A N 1
ATOM 683 C CA . ARG A 1 87 ? 16.906 -5.133 -0.376 1 93.12 87 ARG A CA 1
ATOM 684 C C . ARG A 1 87 ? 16.953 -4.93 1.135 1 93.12 87 ARG A C 1
ATOM 686 O O . ARG A 1 87 ? 16.328 -4.012 1.663 1 93.12 87 ARG A O 1
ATOM 693 N N . VAL A 1 88 ? 17.688 -5.855 1.761 1 91.12 88 VAL A N 1
ATOM 694 C CA . VAL A 1 88 ? 17.875 -5.734 3.203 1 91.12 88 VAL A CA 1
ATOM 695 C C . VAL A 1 88 ? 19.312 -5.34 3.508 1 91.12 88 VAL A C 1
ATOM 697 O O . VAL A 1 88 ? 20.25 -5.926 2.963 1 91.12 88 VAL A O 1
ATOM 700 N N . SER A 1 89 ? 19.516 -4.273 4.207 1 89.5 89 SER A N 1
ATOM 701 C CA . SER A 1 89 ? 20.812 -3.82 4.684 1 89.5 89 SER A CA 1
ATOM 702 C C . SER A 1 89 ? 20.797 -3.598 6.195 1 89.5 89 SER A C 1
ATOM 704 O O . SER A 1 89 ? 20.219 -2.619 6.676 1 89.5 89 SER A O 1
ATOM 706 N N . GLY A 1 90 ? 21.484 -4.559 6.855 1 87.12 90 GLY A N 1
ATOM 707 C CA . GLY A 1 90 ? 21.359 -4.512 8.305 1 87.12 90 GLY A CA 1
ATOM 708 C C . GLY A 1 90 ? 19.922 -4.68 8.773 1 87.12 90 GLY A C 1
ATOM 709 O O . GLY A 1 90 ? 19.25 -5.656 8.422 1 87.12 90 GLY A O 1
ATOM 710 N N . ASN A 1 91 ? 19.438 -3.664 9.5 1 84.06 91 ASN A N 1
ATOM 711 C CA . ASN A 1 91 ? 18.062 -3.734 10.016 1 84.06 91 ASN A CA 1
ATOM 712 C C . ASN A 1 91 ? 17.094 -2.945 9.148 1 84.06 91 ASN A C 1
ATOM 714 O O . ASN A 1 91 ? 15.914 -2.828 9.477 1 84.06 91 ASN A O 1
ATOM 718 N N . ASP A 1 92 ? 17.703 -2.574 7.949 1 87.31 92 ASP A N 1
ATOM 719 C CA . ASP A 1 92 ? 16.859 -1.72 7.109 1 87.31 92 ASP A CA 1
ATOM 720 C C . ASP A 1 92 ? 16.328 -2.488 5.902 1 87.31 92 ASP A C 1
ATOM 722 O O . ASP A 1 92 ? 17.047 -3.311 5.32 1 87.31 92 ASP A O 1
ATOM 726 N N . VAL A 1 93 ? 15.062 -2.312 5.609 1 90.81 93 VAL A N 1
ATOM 727 C CA . VAL A 1 93 ? 14.398 -2.873 4.438 1 90.81 93 VAL A CA 1
ATOM 728 C C . VAL A 1 93 ? 14.141 -1.771 3.414 1 90.81 93 VAL A C 1
ATOM 730 O O . VAL A 1 93 ? 13.508 -0.759 3.73 1 90.81 93 VAL A O 1
ATOM 733 N N . TYR A 1 94 ? 14.695 -1.916 2.168 1 93.25 94 TYR A N 1
ATOM 734 C CA . TYR A 1 94 ? 14.539 -0.971 1.068 1 93.25 94 TYR A CA 1
ATOM 735 C C . TYR A 1 94 ? 13.711 -1.578 -0.058 1 93.25 94 TYR A C 1
ATOM 737 O O . TYR A 1 94 ? 13.938 -2.723 -0.456 1 93.25 94 TYR A O 1
ATOM 745 N N . VAL A 1 95 ? 12.766 -0.826 -0.495 1 94.94 95 VAL A N 1
ATOM 746 C CA . VAL A 1 95 ? 11.977 -1.248 -1.65 1 94.94 95 VAL A CA 1
ATOM 747 C C . VAL A 1 95 ? 12.297 -0.354 -2.848 1 94.94 95 VAL A C 1
ATOM 749 O O . VAL A 1 95 ? 12.094 0.86 -2.797 1 94.94 95 VAL A O 1
ATOM 752 N N . ALA A 1 96 ? 12.875 -0.939 -3.861 1 95.38 96 ALA A N 1
ATOM 753 C CA . ALA A 1 96 ? 13.078 -0.229 -5.121 1 95.38 96 ALA A CA 1
ATOM 754 C C . ALA A 1 96 ? 11.867 -0.393 -6.039 1 95.38 96 ALA A C 1
ATOM 756 O O . ALA A 1 96 ? 11.578 -1.499 -6.5 1 95.38 96 ALA A O 1
ATOM 757 N N . LEU A 1 97 ? 11.211 0.722 -6.305 1 94.19 97 LEU A N 1
ATOM 758 C CA . LEU A 1 97 ? 10.055 0.65 -7.184 1 94.19 97 LEU A CA 1
ATOM 759 C C . LEU A 1 97 ? 10.469 0.294 -8.609 1 94.19 97 LEU A C 1
ATOM 761 O O . LEU A 1 97 ? 11.453 0.825 -9.117 1 94.19 97 LEU A O 1
ATOM 765 N N . SER A 1 98 ? 9.742 -0.687 -9.117 1 91.56 98 SER A N 1
ATOM 766 C CA . SER A 1 98 ? 10.07 -1.147 -10.461 1 91.56 98 SER A CA 1
ATOM 767 C C . SER A 1 98 ? 9.68 -0.109 -11.508 1 91.56 98 SER A C 1
ATOM 769 O O . SER A 1 98 ? 8.75 0.667 -11.305 1 91.56 98 SER A O 1
ATOM 771 N N . ASP A 1 99 ? 10.422 -0.285 -12.578 1 83.25 99 ASP A N 1
ATOM 772 C CA . ASP A 1 99 ? 10.164 0.596 -13.711 1 83.25 99 ASP A CA 1
ATOM 773 C C . ASP A 1 99 ? 8.82 0.282 -14.359 1 83.25 99 ASP A C 1
ATOM 775 O O . ASP A 1 99 ? 8.422 -0.881 -14.445 1 83.25 99 ASP A O 1
ATOM 779 N N . THR A 1 100 ? 8.227 1.374 -14.812 1 82.69 100 THR A N 1
ATOM 780 C CA . THR A 1 100 ? 6.898 1.205 -15.383 1 82.69 100 THR A CA 1
ATOM 781 C C . THR A 1 100 ? 6.969 1.145 -16.906 1 82.69 100 THR A C 1
ATOM 783 O O . THR A 1 100 ? 5.945 1.244 -17.578 1 82.69 100 THR A O 1
ATOM 786 N N . SER A 1 101 ? 8.203 0.971 -17.391 1 89 101 SER A N 1
ATOM 787 C CA . SER A 1 101 ? 8.336 0.907 -18.844 1 89 101 SER A CA 1
ATOM 788 C C . SER A 1 101 ? 7.637 -0.327 -19.406 1 89 101 SER A C 1
ATOM 790 O O . SER A 1 101 ? 7.137 -0.303 -20.531 1 89 101 SER A O 1
ATOM 792 N N . GLN A 1 102 ? 7.738 -1.446 -18.719 1 92.12 102 GLN A N 1
ATOM 793 C CA . GLN A 1 102 ? 6.941 -2.611 -19.094 1 92.12 102 GLN A CA 1
ATOM 794 C C . GLN A 1 102 ? 5.605 -2.619 -18.344 1 92.12 102 GLN A C 1
ATOM 796 O O . GLN A 1 102 ? 5.574 -2.633 -17.109 1 92.12 102 GLN A O 1
ATOM 801 N N . SER A 1 103 ? 4.586 -2.615 -19.141 1 94.81 103 SER A N 1
ATOM 802 C CA . SER A 1 103 ? 3.262 -2.553 -18.531 1 94.81 103 SER A CA 1
ATOM 803 C C . SER A 1 103 ? 2.891 -3.879 -17.875 1 94.81 103 SER A C 1
ATOM 805 O O . SER A 1 103 ? 3.342 -4.941 -18.312 1 94.81 103 SER A O 1
ATOM 807 N N . ARG A 1 104 ? 2.238 -3.773 -16.75 1 96.88 104 ARG A N 1
ATOM 808 C CA . ARG A 1 104 ? 1.58 -4.883 -16.062 1 96.88 104 ARG A CA 1
ATOM 809 C C . ARG A 1 104 ? 0.094 -4.602 -15.875 1 96.88 104 ARG A C 1
ATOM 811 O O . ARG A 1 104 ? -0.316 -3.445 -15.766 1 96.88 104 ARG A O 1
ATOM 818 N N . ASP A 1 105 ? -0.713 -5.684 -15.773 1 96.75 105 ASP A N 1
ATOM 819 C CA . ASP A 1 105 ? -2.148 -5.504 -15.57 1 96.75 105 ASP A CA 1
ATOM 820 C C . ASP A 1 105 ? -2.432 -4.742 -14.281 1 96.75 105 ASP A C 1
ATOM 822 O O . ASP A 1 105 ? -3.373 -3.951 -14.211 1 96.75 105 ASP A O 1
ATOM 826 N N . SER A 1 106 ? -1.608 -4.922 -13.297 1 96.56 106 SER A N 1
ATOM 827 C CA . SER A 1 106 ? -1.851 -4.297 -12 1 96.56 106 SER A CA 1
ATOM 828 C C . SER A 1 106 ? -1.639 -2.789 -12.062 1 96.56 106 SER A C 1
ATOM 830 O O . SER A 1 106 ? -2.053 -2.061 -11.156 1 96.56 106 SER A O 1
ATOM 832 N N . ASP A 1 107 ? -0.997 -2.264 -13.133 1 94.5 107 ASP A N 1
ATOM 833 C CA . ASP A 1 107 ? -0.765 -0.83 -13.281 1 94.5 107 ASP A CA 1
ATOM 834 C C . ASP A 1 107 ? -2.084 -0.06 -13.297 1 94.5 107 ASP A C 1
ATOM 836 O O . ASP A 1 107 ? -2.143 1.091 -12.859 1 94.5 107 ASP A O 1
ATOM 840 N N . TYR A 1 108 ? -3.104 -0.743 -13.852 1 91.69 108 TYR A N 1
ATOM 841 C CA . TYR A 1 108 ? -4.406 -0.101 -13.969 1 91.69 108 TYR A CA 1
ATOM 842 C C . TYR A 1 108 ? -4.906 0.365 -12.609 1 91.69 108 TYR A C 1
ATOM 844 O O . TYR A 1 108 ? -5.414 1.481 -12.477 1 91.69 108 TYR A O 1
ATOM 852 N N . TYR A 1 109 ? -4.719 -0.428 -11.602 1 89.69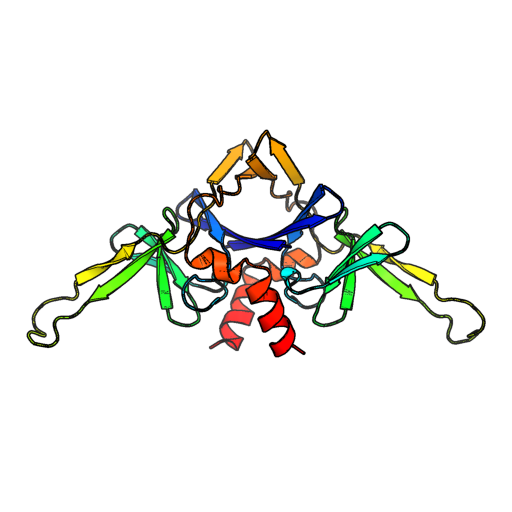 109 TYR A N 1
ATOM 853 C CA . TYR A 1 109 ? -5.266 -0.149 -10.273 1 89.69 109 TYR A CA 1
ATOM 854 C C . TYR A 1 109 ? -4.34 0.766 -9.484 1 89.69 109 TYR A C 1
ATOM 856 O O . TYR A 1 109 ? -4.652 1.146 -8.352 1 89.69 109 TYR A O 1
ATOM 864 N N . SER A 1 110 ? -3.211 1.028 -10.008 1 82.69 110 SER A N 1
ATOM 865 C CA . SER A 1 110 ? -2.279 2.002 -9.438 1 82.69 110 SER A CA 1
ATOM 866 C C . SER A 1 110 ? -2.334 3.322 -10.195 1 82.69 110 SER A C 1
ATOM 868 O O . SER A 1 110 ? -1.524 4.219 -9.953 1 82.69 110 SER A O 1
ATOM 870 N N . SER A 1 111 ? -3.303 3.441 -11.047 1 76.75 111 SER A N 1
ATOM 871 C CA . SER A 1 111 ? -3.391 4.613 -11.914 1 76.75 111 SER A CA 1
ATOM 872 C C . SER A 1 111 ? -4.375 5.637 -11.359 1 76.75 111 SER A C 1
ATOM 874 O O . SER A 1 111 ? -5.254 5.297 -10.562 1 76.75 111 SER A O 1
ATOM 876 N N . ASP A 1 112 ? -4.199 6.879 -11.844 1 71.88 112 ASP A N 1
ATOM 877 C CA . ASP A 1 112 ? -5.113 7.961 -11.484 1 71.88 112 ASP A CA 1
ATOM 878 C C . ASP A 1 112 ? -6.539 7.648 -11.938 1 71.88 112 ASP A C 1
ATOM 880 O O . ASP A 1 112 ? -7.504 8 -11.266 1 71.88 112 ASP A O 1
ATOM 884 N N . ALA A 1 113 ? -6.578 6.895 -13.062 1 66.88 113 ALA A N 1
ATOM 885 C CA . ALA A 1 113 ? -7.898 6.559 -13.594 1 66.88 113 ALA A CA 1
ATOM 886 C C . ALA A 1 113 ? -8.664 5.66 -12.633 1 66.88 113 ALA A C 1
ATOM 888 O O . ALA A 1 113 ? -9.852 5.887 -12.375 1 66.88 113 ALA A O 1
ATOM 889 N N . PHE A 1 114 ? -8.086 4.758 -12.133 1 73.38 114 PHE A N 1
ATOM 890 C CA . PHE A 1 114 ? -8.734 3.848 -11.195 1 73.38 114 PHE A CA 1
ATOM 891 C C . PHE A 1 114 ? -9.109 4.57 -9.906 1 73.38 114 PHE A C 1
ATOM 893 O O . PHE A 1 114 ? -10.203 4.387 -9.375 1 73.38 114 PHE A O 1
ATOM 900 N N . LYS A 1 115 ? -8.266 5.484 -9.531 1 68.31 115 LYS A N 1
ATOM 901 C CA . LYS A 1 115 ? -8.5 6.223 -8.289 1 68.31 115 LYS A CA 1
ATOM 902 C C . LYS A 1 115 ? -9.734 7.117 -8.406 1 68.31 115 LYS A C 1
ATOM 904 O O . LYS A 1 115 ? -10.516 7.23 -7.461 1 68.31 115 LYS A O 1
ATOM 909 N N . ALA A 1 116 ? -9.836 7.645 -9.484 1 68.31 116 ALA A N 1
ATOM 910 C CA . ALA A 1 116 ? -10.977 8.523 -9.734 1 68.31 116 ALA A CA 1
ATOM 911 C C . ALA A 1 116 ? -12.289 7.754 -9.688 1 68.31 116 ALA A C 1
ATOM 913 O O . ALA A 1 116 ? -13.281 8.234 -9.141 1 68.31 116 ALA A O 1
ATOM 914 N N . THR A 1 117 ? -12.297 6.586 -10.141 1 62.91 117 THR A N 1
ATOM 915 C CA . THR A 1 117 ? -13.5 5.754 -10.172 1 62.91 117 THR A CA 1
ATOM 916 C C . THR A 1 117 ? -13.852 5.262 -8.766 1 62.91 117 THR A C 1
ATOM 918 O O . THR A 1 117 ? -15.023 5.246 -8.383 1 62.91 117 THR A O 1
ATOM 921 N N . LYS A 1 118 ? -12.883 4.926 -8.055 1 65.56 118 LYS A N 1
ATOM 922 C CA . LYS A 1 118 ? -13.109 4.379 -6.719 1 65.56 118 LYS A CA 1
ATOM 923 C C . LYS A 1 118 ? -13.617 5.457 -5.762 1 65.56 118 LYS A C 1
ATOM 925 O O . LYS A 1 118 ? -14.438 5.184 -4.883 1 65.56 118 LYS A O 1
ATOM 930 N N . GLU A 1 119 ? -13.016 6.66 -5.844 1 62.28 119 GLU A N 1
ATOM 931 C CA . GLU A 1 119 ? -13.484 7.781 -5.035 1 62.28 119 GLU A CA 1
ATOM 932 C C . GLU A 1 119 ? -14.984 7.996 -5.195 1 62.28 119 GLU A C 1
ATOM 934 O O . GLU A 1 119 ? -15.68 8.32 -4.227 1 62.28 119 GLU A O 1
ATOM 939 N N . ASN A 1 120 ? -15.398 7.719 -6.395 1 54.91 120 ASN A N 1
ATOM 940 C CA . ASN A 1 120 ? -16.812 7.934 -6.676 1 54.91 120 ASN A CA 1
ATOM 941 C C . ASN A 1 120 ? -17.688 6.871 -6.008 1 54.91 120 ASN A C 1
ATOM 943 O O . ASN A 1 120 ? -18.859 7.121 -5.707 1 54.91 120 ASN A O 1
ATOM 947 N N . ILE A 1 121 ? -17.125 5.746 -5.727 1 51.66 121 ILE A N 1
ATOM 948 C CA . ILE A 1 121 ? -17.891 4.668 -5.121 1 51.66 121 ILE A CA 1
ATOM 949 C C . ILE A 1 121 ? -17.938 4.852 -3.607 1 51.66 121 ILE A C 1
ATOM 951 O O 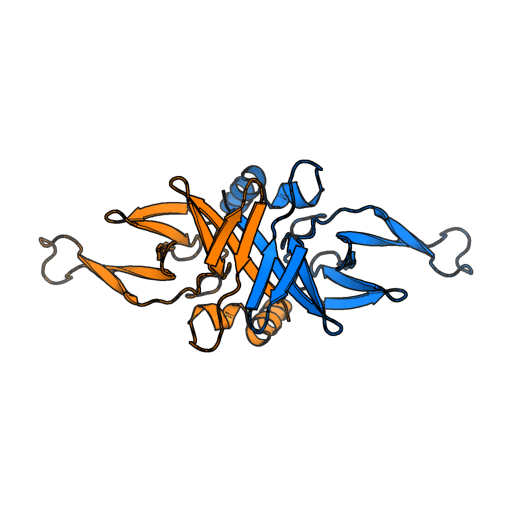. ILE A 1 121 ? -18.906 4.461 -2.955 1 51.66 121 ILE A O 1
ATOM 955 N N . LEU A 1 122 ? -16.922 5.395 -3.135 1 52.31 122 LEU A N 1
ATOM 956 C CA . LEU A 1 122 ? -16.844 5.547 -1.686 1 52.31 122 LEU A CA 1
ATOM 957 C C . LEU A 1 122 ? -17.594 6.797 -1.229 1 52.31 122 LEU A C 1
ATOM 959 O O . LEU A 1 122 ? -17.859 6.957 -0.037 1 52.31 122 LEU A O 1
ATOM 963 N N . LYS A 1 123 ? -17.859 7.789 -2.104 1 47.06 123 LYS A N 1
ATOM 964 C CA . LYS A 1 123 ? -18.734 8.914 -1.798 1 47.06 123 LYS A CA 1
ATOM 965 C C . LYS A 1 123 ? -20.188 8.492 -1.81 1 47.06 123 LYS A C 1
ATOM 967 O O . LYS A 1 123 ? -20.609 7.719 -2.672 1 47.06 123 LYS A O 1
ATOM 972 N N . MET B 1 1 ? 3.244 -11.602 7.27 1 58.16 1 MET B N 1
ATOM 973 C CA . MET B 1 1 ? 2.439 -10.414 7.551 1 58.16 1 MET B CA 1
ATOM 974 C C . MET B 1 1 ? 2.867 -9.242 6.668 1 58.16 1 MET B C 1
ATOM 976 O O . MET B 1 1 ? 4.031 -9.148 6.277 1 58.16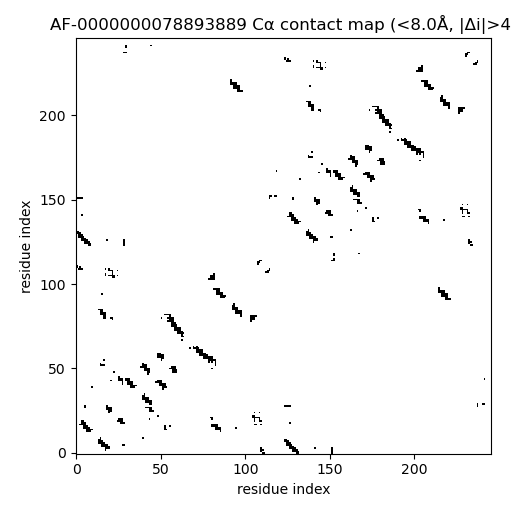 1 MET B O 1
ATOM 980 N N . GLY B 1 2 ? 1.924 -8.555 5.84 1 80.44 2 GLY B N 1
ATOM 981 C CA . GLY B 1 2 ? 2.285 -7.566 4.836 1 80.44 2 GLY B CA 1
ATOM 982 C C . GLY B 1 2 ? 2.047 -6.141 5.293 1 80.44 2 GLY B C 1
ATOM 983 O O . GLY B 1 2 ? 1.244 -5.898 6.195 1 80.44 2 GLY B O 1
ATOM 984 N N . ARG B 1 3 ? 3.037 -5.246 5.223 1 90.25 3 ARG B N 1
ATOM 985 C CA . ARG B 1 3 ? 2.855 -3.811 5.402 1 90.25 3 ARG B CA 1
ATOM 986 C C . ARG B 1 3 ? 2.529 -3.131 4.074 1 90.25 3 ARG B C 1
ATOM 988 O O . ARG B 1 3 ? 3.168 -3.408 3.059 1 90.25 3 ARG B O 1
ATOM 995 N N . VAL B 1 4 ? 1.462 -2.271 4.121 1 94.44 4 VAL B N 1
ATOM 996 C CA . VAL B 1 4 ? 1.01 -1.593 2.912 1 94.44 4 VAL B CA 1
ATOM 997 C C . VAL B 1 4 ? 1.402 -0.118 2.971 1 94.44 4 VAL B C 1
ATOM 999 O O . VAL B 1 4 ? 1.1 0.573 3.945 1 94.44 4 VAL B O 1
ATOM 1002 N N . ILE B 1 5 ? 2.098 0.321 1.999 1 94.94 5 ILE B N 1
ATOM 1003 C CA . ILE B 1 5 ? 2.596 1.69 1.962 1 94.94 5 ILE B CA 1
ATOM 1004 C C . ILE B 1 5 ? 2.076 2.396 0.712 1 94.94 5 ILE B C 1
ATOM 1006 O O . ILE B 1 5 ? 1.824 1.755 -0.311 1 94.94 5 ILE B O 1
ATOM 1010 N N . ALA B 1 6 ? 1.862 3.65 0.816 1 95.38 6 ALA B N 1
ATOM 1011 C CA . ALA B 1 6 ? 1.509 4.508 -0.311 1 95.38 6 ALA B CA 1
ATOM 1012 C C . ALA B 1 6 ? 2.627 5.5 -0.619 1 95.38 6 ALA B C 1
ATOM 1014 O O . ALA B 1 6 ? 3.197 6.105 0.292 1 95.38 6 ALA B O 1
ATOM 1015 N N . VAL B 1 7 ? 2.957 5.59 -1.853 1 95.12 7 VAL B N 1
ATOM 1016 C CA . VAL B 1 7 ? 3.982 6.52 -2.316 1 95.12 7 VAL B CA 1
ATOM 1017 C C . VAL B 1 7 ? 3.342 7.613 -3.168 1 95.12 7 VAL B C 1
ATOM 1019 O O . VAL B 1 7 ? 2.561 7.324 -4.078 1 95.12 7 VAL B O 1
ATOM 1022 N N . PHE B 1 8 ? 3.676 8.867 -2.855 1 93.75 8 PHE B 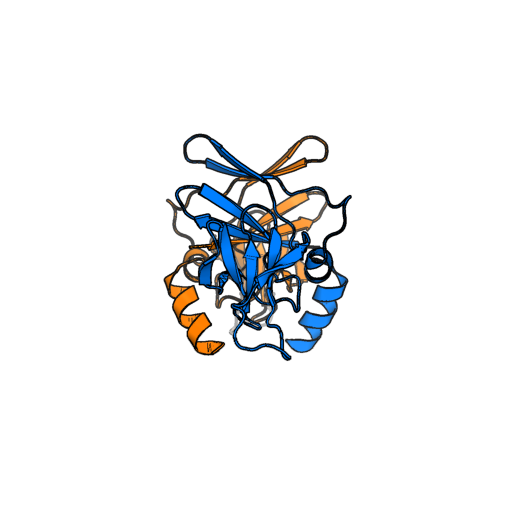N 1
ATOM 1023 C CA . PHE B 1 8 ? 3.137 10.039 -3.535 1 93.75 8 PHE B CA 1
ATOM 1024 C C . PHE B 1 8 ? 4.258 10.883 -4.125 1 93.75 8 PHE B C 1
ATOM 1026 O O . PHE B 1 8 ? 5.367 10.914 -3.588 1 93.75 8 PHE B O 1
ATOM 1033 N N . PHE B 1 9 ? 4.027 11.477 -5.266 1 92.81 9 PHE B N 1
ATOM 1034 C CA . PHE B 1 9 ? 4.871 12.539 -5.809 1 92.81 9 PHE B CA 1
ATOM 1035 C C . PHE B 1 9 ? 4.16 13.883 -5.738 1 92.81 9 PHE B C 1
ATOM 1037 O O . PHE B 1 9 ? 3.178 14.109 -6.445 1 92.81 9 PHE B O 1
ATOM 1044 N N . VAL B 1 10 ? 4.598 14.727 -4.797 1 93.31 10 VAL B N 1
ATOM 1045 C CA . VAL B 1 10 ? 3.973 16.016 -4.52 1 93.31 10 VAL B CA 1
ATOM 1046 C C . VAL B 1 10 ? 5.043 17.094 -4.418 1 93.31 10 VAL B C 1
ATOM 1048 O O . VAL B 1 10 ? 6.051 16.922 -3.729 1 93.31 10 VAL B O 1
ATOM 1051 N N . ASN B 1 11 ? 4.773 18.219 -5.137 1 91.44 11 ASN B N 1
ATOM 1052 C CA . ASN B 1 11 ? 5.684 19.359 -5.086 1 91.44 11 ASN B CA 1
ATOM 1053 C C . ASN B 1 11 ? 7.129 18.938 -5.336 1 91.44 11 ASN B C 1
ATOM 1055 O O . ASN B 1 11 ? 8.016 19.266 -4.547 1 91.44 11 ASN B O 1
ATOM 1059 N N . ASP B 1 12 ? 7.316 18.078 -6.355 1 88.25 12 ASP B N 1
ATOM 1060 C CA . ASP B 1 12 ? 8.625 17.672 -6.863 1 88.25 12 ASP B CA 1
ATOM 1061 C C . ASP B 1 12 ? 9.359 16.797 -5.855 1 88.25 12 ASP B C 1
ATOM 1063 O O . ASP B 1 12 ? 10.594 16.766 -5.832 1 88.25 12 ASP B O 1
ATOM 1067 N N . GLY B 1 13 ? 8.594 16.203 -4.996 1 92.62 13 GLY B N 1
ATOM 1068 C CA . GLY B 1 13 ? 9.18 15.281 -4.035 1 92.62 13 GLY B CA 1
ATOM 1069 C C . GLY B 1 13 ? 8.328 14.047 -3.795 1 92.62 13 GLY B C 1
ATOM 1070 O O . GLY B 1 13 ? 7.098 14.117 -3.881 1 92.62 13 GLY B O 1
ATOM 1071 N N . PHE B 1 14 ? 9.078 12.969 -3.506 1 94.38 14 PHE B N 1
ATOM 1072 C CA . PHE B 1 14 ? 8.391 11.734 -3.164 1 94.38 14 PHE B CA 1
ATOM 1073 C C . PHE B 1 14 ? 8.164 11.641 -1.659 1 94.38 14 PHE B C 1
ATOM 1075 O O . PHE B 1 14 ? 9.023 12.023 -0.87 1 94.38 14 PHE B O 1
ATOM 1082 N N . HIS B 1 15 ? 7 11.164 -1.32 1 96.88 15 HIS B N 1
ATOM 1083 C CA . HIS B 1 15 ? 6.633 10.844 0.056 1 96.88 15 HIS B CA 1
ATOM 1084 C C . HIS B 1 15 ? 6.062 9.438 0.168 1 96.88 15 HIS B C 1
ATOM 1086 O O . HIS B 1 15 ? 5.328 8.992 -0.715 1 96.88 15 HIS B O 1
ATOM 1092 N N . ALA B 1 16 ? 6.406 8.789 1.229 1 97.06 16 ALA B N 1
ATOM 1093 C CA . ALA B 1 16 ? 5.875 7.457 1.504 1 97.06 16 ALA B CA 1
ATOM 1094 C C . ALA B 1 16 ? 5.34 7.363 2.93 1 97.06 16 ALA B C 1
ATOM 1096 O O . ALA B 1 16 ? 5.984 7.824 3.873 1 97.06 16 ALA B O 1
ATOM 1097 N N . LEU B 1 17 ? 4.137 6.789 3.123 1 97.31 17 LEU B N 1
ATOM 1098 C CA . LEU B 1 17 ? 3.516 6.566 4.422 1 97.31 17 LEU B CA 1
ATOM 1099 C C . LEU B 1 17 ? 2.791 5.227 4.461 1 97.31 17 LEU B C 1
ATOM 1101 O O . LEU B 1 17 ? 2.553 4.617 3.414 1 97.31 17 LEU B O 1
ATOM 1105 N N . ASP B 1 18 ? 2.49 4.824 5.73 1 96.94 18 ASP B N 1
ATOM 1106 C CA . ASP B 1 18 ? 1.508 3.748 5.812 1 96.94 18 ASP B CA 1
ATOM 1107 C C . ASP B 1 18 ? 0.24 4.102 5.039 1 96.94 18 ASP B C 1
ATOM 1109 O O . ASP B 1 18 ? -0.238 5.238 5.105 1 96.94 18 ASP B O 1
ATOM 1113 N N . HIS B 1 19 ? -0.252 3.145 4.305 1 96 19 HIS B N 1
ATOM 1114 C CA . HIS B 1 19 ? -1.354 3.393 3.381 1 96 19 HIS B CA 1
ATOM 1115 C C . HIS B 1 19 ? -2.652 3.66 4.133 1 96 19 HIS B C 1
ATOM 1117 O O . HIS B 1 19 ? -3.488 4.445 3.68 1 96 19 HIS B O 1
ATOM 1123 N N . TYR B 1 20 ? -2.861 2.984 5.207 1 95.75 20 TYR B N 1
ATOM 1124 C CA . TYR B 1 20 ? -4.133 3.094 5.914 1 95.75 20 TYR B CA 1
ATOM 1125 C C . TYR B 1 20 ? -4.07 4.176 6.984 1 95.75 20 TYR B C 1
ATOM 1127 O O . TYR B 1 20 ? -3.119 4.23 7.766 1 95.75 20 TYR B O 1
ATOM 1135 N N . CYS B 1 21 ? -5.008 4.988 6.98 1 97.12 21 CYS B N 1
ATOM 1136 C CA . CYS B 1 21 ? -5.082 6.137 7.871 1 97.12 21 CYS B CA 1
ATOM 1137 C C . CYS B 1 21 ? -5.105 5.699 9.328 1 97.12 21 CYS B C 1
ATOM 1139 O O . CYS B 1 21 ? -5.832 4.77 9.688 1 97.12 21 CYS B O 1
ATOM 1141 N N . TYR B 1 22 ? -4.434 6.473 10.125 1 97.56 22 TYR B N 1
ATOM 1142 C CA . TYR B 1 22 ? -4.246 6.129 11.531 1 97.56 22 TYR B CA 1
ATOM 1143 C C . TYR B 1 22 ? -5.57 6.16 12.281 1 97.56 22 TYR B C 1
ATOM 1145 O O . TYR B 1 22 ? -5.703 5.547 13.344 1 97.56 22 TYR B O 1
ATOM 1153 N N . HIS B 1 23 ? -6.543 6.918 11.766 1 97 23 HIS B N 1
ATOM 1154 C CA . HIS B 1 23 ? -7.777 7.152 12.508 1 97 23 HIS B CA 1
ATOM 1155 C C . HIS B 1 23 ? -8.695 5.941 12.445 1 97 23 HIS B C 1
ATOM 1157 O O . HIS B 1 23 ? -9.211 5.492 13.469 1 97 23 HIS B O 1
ATOM 1163 N N . ALA B 1 24 ? -8.953 5.406 11.219 1 95.5 24 ALA B N 1
ATOM 1164 C CA . ALA B 1 24 ? -9.914 4.312 11.078 1 95.5 24 ALA B CA 1
ATOM 1165 C C . ALA B 1 24 ? -9.602 3.463 9.852 1 95.5 24 ALA B C 1
ATOM 1167 O O . ALA B 1 24 ? -10.492 2.803 9.305 1 95.5 24 ALA B O 1
ATOM 1168 N N . GLY B 1 25 ? -8.406 3.576 9.312 1 94.38 25 GLY B N 1
ATOM 1169 C CA . GLY B 1 25 ? -7.969 2.645 8.289 1 94.38 25 GLY B CA 1
ATOM 1170 C C . GLY B 1 25 ? -8.422 3.039 6.895 1 94.38 25 GLY B C 1
ATOM 1171 O O . GLY B 1 25 ? -8.461 2.203 5.988 1 94.38 25 GLY B O 1
ATOM 1172 N N . GLY B 1 26 ? -8.797 4.285 6.684 1 93.5 26 GLY B N 1
ATOM 1173 C CA . GLY B 1 26 ? -9.141 4.719 5.34 1 93.5 26 GLY B CA 1
ATOM 1174 C C . GLY B 1 26 ? -7.969 4.645 4.375 1 93.5 26 GLY B C 1
ATOM 1175 O O . GLY B 1 26 ? -6.824 4.891 4.758 1 93.5 26 GLY B O 1
ATOM 1176 N N . PRO B 1 27 ? -8.289 4.281 3.137 1 93.19 27 PRO B N 1
ATOM 1177 C CA . PRO B 1 27 ? -7.223 4.219 2.135 1 93.19 27 PRO B CA 1
ATOM 1178 C C . PRO B 1 27 ? -6.746 5.602 1.695 1 93.19 27 PRO B C 1
ATOM 1180 O O . PRO B 1 27 ? -7.438 6.285 0.936 1 93.19 27 PRO B O 1
ATOM 1183 N N . LEU B 1 28 ? -5.523 5.941 2.078 1 95 28 LEU B N 1
ATOM 1184 C CA . LEU B 1 28 ? -5.031 7.301 1.881 1 95 28 LEU B CA 1
ATOM 1185 C C . LEU B 1 28 ? -4.727 7.559 0.409 1 95 28 LEU B C 1
ATOM 1187 O O . LEU B 1 28 ? -4.73 8.711 -0.037 1 95 28 LEU B O 1
ATOM 1191 N N . SER B 1 29 ? -4.465 6.508 -0.329 1 91.69 29 SER B N 1
ATOM 1192 C CA . SER B 1 29 ? -4.18 6.688 -1.749 1 91.69 29 SER B CA 1
ATOM 1193 C C . SER B 1 29 ? -5.387 7.258 -2.486 1 91.69 29 SER B C 1
ATOM 1195 O O . SER B 1 29 ? -5.254 7.777 -3.596 1 91.69 29 SER B O 1
ATOM 1197 N N . LEU B 1 30 ? -6.523 7.172 -1.908 1 90.38 30 LEU B N 1
ATOM 1198 C CA . LEU B 1 30 ? -7.742 7.691 -2.52 1 90.38 30 LEU B CA 1
ATOM 1199 C C . LEU B 1 30 ? -8.062 9.086 -1.993 1 90.38 30 LEU B C 1
ATOM 1201 O O . LEU B 1 30 ? -9.109 9.656 -2.328 1 90.38 30 LEU B O 1
ATOM 1205 N N . GLY B 1 31 ? -7.219 9.586 -1.153 1 93.94 31 GLY B N 1
ATOM 1206 C CA . GLY B 1 31 ? -7.426 10.906 -0.579 1 93.94 31 GLY B CA 1
ATOM 1207 C C . GLY B 1 31 ? -6.996 12.031 -1.501 1 93.94 31 GLY B C 1
ATOM 1208 O O . GLY B 1 31 ? -6.387 11.781 -2.545 1 93.94 31 GLY B O 1
ATOM 1209 N N . ASP B 1 32 ? -7.352 13.258 -1.074 1 93.62 32 ASP B N 1
ATOM 1210 C CA . ASP B 1 32 ? -6.922 14.469 -1.767 1 93.62 32 ASP B CA 1
ATOM 1211 C C . ASP B 1 32 ? -5.668 15.055 -1.122 1 93.62 32 ASP B C 1
ATOM 1213 O O . ASP B 1 32 ? -5.43 14.859 0.072 1 93.62 32 ASP B O 1
ATOM 1217 N N . ILE B 1 33 ? -4.879 15.648 -2.016 1 96.06 33 ILE B N 1
ATOM 1218 C CA . ILE B 1 33 ? -3.736 16.391 -1.499 1 96.06 33 ILE B CA 1
ATOM 1219 C C . ILE B 1 33 ? -4.086 17.875 -1.411 1 96.06 33 ILE B C 1
ATOM 1221 O O . ILE B 1 33 ? -4.57 18.469 -2.379 1 96.06 33 ILE B O 1
ATOM 1225 N N . GLU B 1 34 ? -3.893 18.375 -0.293 1 96.81 34 GLU B N 1
ATOM 1226 C CA . GLU B 1 34 ? -4.141 19.797 -0.073 1 96.81 34 GLU B CA 1
ATOM 1227 C C . GLU B 1 34 ? -2.969 20.469 0.641 1 96.81 34 GLU B C 1
ATOM 1229 O O . GLU B 1 34 ? -2.23 19.797 1.378 1 96.81 34 GLU B O 1
ATOM 1234 N N . GLU B 1 35 ? -2.838 21.719 0.332 1 97.06 35 GLU B N 1
ATOM 1235 C CA . GLU B 1 35 ? -1.907 22.531 1.109 1 97.06 35 GLU B CA 1
ATOM 1236 C C . GLU B 1 35 ? -2.594 23.141 2.328 1 97.06 35 GLU B C 1
ATOM 1238 O O . GLU B 1 35 ? -3.617 23.812 2.199 1 97.06 35 GLU B O 1
ATOM 1243 N N . VAL B 1 36 ? -2.072 22.844 3.479 1 97 36 VAL B N 1
ATOM 1244 C CA . VAL B 1 36 ? -2.576 23.422 4.727 1 97 36 VAL B CA 1
ATOM 1245 C C . VAL B 1 36 ? -1.482 24.234 5.402 1 97 36 VAL B C 1
ATOM 1247 O O . VAL B 1 36 ? -0.529 23.688 5.949 1 97 36 VAL B O 1
ATOM 1250 N N . GLU B 1 37 ? -1.668 25.594 5.324 1 95.69 37 GLU B N 1
ATOM 1251 C CA . GLU B 1 37 ? -0.693 26.516 5.895 1 95.69 37 GLU B CA 1
ATOM 1252 C C . GLU B 1 37 ? 0.727 26.156 5.465 1 95.69 37 GLU B C 1
ATOM 1254 O O . GLU B 1 37 ? 1.621 26.031 6.305 1 95.69 37 GLU B O 1
ATOM 1259 N N . GLY B 1 38 ? 0.954 25.844 4.223 1 95.75 38 GLY B N 1
ATOM 1260 C CA . GLY B 1 38 ? 2.266 25.656 3.623 1 95.75 38 GLY B CA 1
ATOM 1261 C C . GLY B 1 38 ? 2.736 24.219 3.67 1 95.75 38 GLY B C 1
ATOM 1262 O O . GLY B 1 38 ? 3.844 23.906 3.227 1 95.75 38 GLY B O 1
ATOM 1263 N N . LYS B 1 39 ? 1.925 23.375 4.215 1 96.75 39 LYS B N 1
ATOM 1264 C CA . LYS B 1 39 ? 2.291 21.969 4.297 1 96.75 39 LYS B CA 1
ATOM 1265 C C . LYS B 1 39 ? 1.429 21.125 3.367 1 96.75 39 LYS B C 1
ATOM 1267 O O . LYS B 1 39 ? 0.205 21.266 3.338 1 96.75 39 LYS B O 1
ATOM 1272 N N . ALA B 1 40 ? 2.088 20.281 2.566 1 97.75 40 ALA B N 1
ATOM 1273 C CA . ALA B 1 40 ? 1.335 19.312 1.766 1 97.75 40 ALA B CA 1
ATOM 1274 C C . ALA B 1 40 ? 0.724 18.234 2.646 1 97.75 40 ALA B C 1
ATOM 1276 O O . ALA B 1 40 ? 1.435 17.562 3.396 1 97.75 40 ALA B O 1
ATOM 1277 N N . CYS B 1 41 ? -0.617 18.078 2.568 1 98.38 41 CYS B N 1
ATOM 1278 C CA . CYS B 1 41 ? -1.333 17.109 3.383 1 98.38 41 CYS B CA 1
ATOM 1279 C C . CYS B 1 41 ? -2.158 16.172 2.508 1 98.38 41 CYS B C 1
ATOM 1281 O O . CYS B 1 41 ? -2.727 16.594 1.5 1 98.38 41 CYS B O 1
ATOM 1283 N N . ILE B 1 42 ? -2.15 14.922 2.92 1 97.62 42 ILE B N 1
ATOM 1284 C CA . ILE B 1 42 ? -3.146 14 2.395 1 97.62 42 ILE B CA 1
ATOM 1285 C C . ILE B 1 42 ? -4.41 14.062 3.248 1 97.62 42 ILE B C 1
ATOM 1287 O O . ILE B 1 42 ? -4.34 14.062 4.48 1 97.62 42 ILE B O 1
ATOM 1291 N N . ILE B 1 43 ? -5.527 14.211 2.539 1 97.75 43 ILE B N 1
ATOM 1292 C CA . ILE B 1 43 ? -6.828 14.242 3.199 1 97.75 43 ILE B CA 1
ATOM 1293 C C . ILE B 1 43 ? -7.516 12.883 3.051 1 97.75 43 ILE B C 1
ATOM 1295 O O . ILE B 1 43 ? -7.852 12.469 1.939 1 97.75 43 ILE B O 1
ATOM 1299 N N . CYS B 1 44 ? -7.68 12.227 4.176 1 97.06 44 CYS B N 1
ATOM 1300 C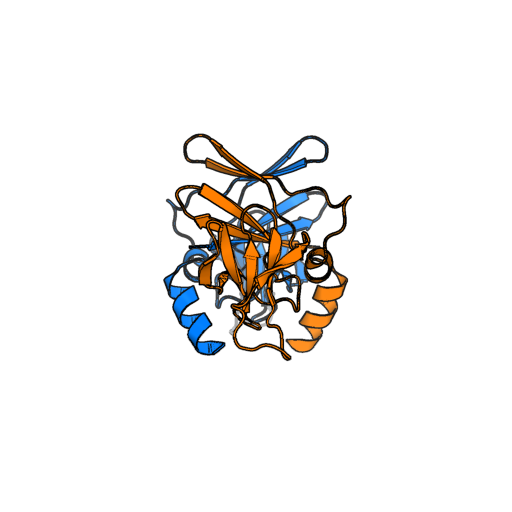 CA . CYS B 1 44 ? -8.297 10.906 4.145 1 97.06 44 CYS B CA 1
ATOM 1301 C C . CYS B 1 44 ? -9.711 10.977 3.568 1 97.06 44 CYS B C 1
ATOM 1303 O O . CYS B 1 44 ? -10.492 11.852 3.943 1 97.06 44 CYS B O 1
ATOM 1305 N N . PRO B 1 45 ? -10.039 10.062 2.768 1 95 45 PRO B N 1
ATOM 1306 C CA . PRO B 1 45 ? -11.352 10.117 2.115 1 95 45 PRO B CA 1
ATOM 1307 C C . PRO B 1 45 ? -12.5 9.766 3.062 1 95 45 PRO B C 1
ATOM 1309 O O . PRO B 1 45 ? -13.664 10.031 2.756 1 95 45 PRO B O 1
ATOM 1312 N N . TYR B 1 46 ? -12.258 9.102 4.234 1 95.25 46 TYR B N 1
ATOM 1313 C CA . TYR B 1 46 ? -13.328 8.656 5.129 1 95.25 46 TYR B CA 1
ATOM 1314 C C . TYR B 1 46 ? -13.758 9.789 6.062 1 95.25 46 TYR B C 1
ATOM 1316 O O . TYR B 1 46 ? -14.906 10.227 6.023 1 95.25 46 TYR B O 1
ATOM 1324 N N . HIS B 1 47 ? -12.852 10.32 6.809 1 97 47 HIS B N 1
ATOM 1325 C CA . HIS B 1 47 ? -13.234 11.281 7.836 1 97 47 HIS B CA 1
ATOM 1326 C C . HIS B 1 47 ? -12.516 12.617 7.637 1 97 47 HIS B C 1
ATOM 1328 O O . HIS B 1 47 ? -12.516 13.469 8.531 1 97 47 HIS B O 1
ATOM 1334 N N . LYS B 1 48 ? -11.797 12.734 6.531 1 97.31 48 LYS B N 1
ATOM 1335 C CA . LYS B 1 48 ? -11.172 13.977 6.094 1 97.31 48 LYS B CA 1
ATOM 1336 C C . LYS B 1 48 ? -10.039 14.383 7.027 1 97.31 48 LYS B C 1
ATOM 1338 O O . LYS B 1 48 ? -9.695 15.562 7.129 1 97.31 48 LYS B O 1
ATOM 1343 N N . TYR B 1 49 ? -9.508 13.422 7.703 1 97.88 49 TYR B N 1
ATOM 1344 C CA . TYR B 1 49 ? -8.328 13.703 8.508 1 97.88 49 TYR B CA 1
ATOM 1345 C C . TYR B 1 49 ? -7.184 14.211 7.645 1 97.88 49 TYR B C 1
ATOM 1347 O O . TYR B 1 49 ? -6.953 13.703 6.543 1 97.88 49 TYR B O 1
ATOM 1355 N N . LYS B 1 50 ? -6.551 15.227 8.141 1 98.56 50 LYS B N 1
ATOM 1356 C CA . LYS B 1 50 ? -5.43 15.844 7.438 1 98.56 50 LYS B CA 1
ATOM 1357 C C . LYS B 1 50 ? -4.098 15.336 7.98 1 98.56 50 LYS B C 1
ATOM 1359 O O . LYS B 1 50 ? -3.811 15.477 9.172 1 98.56 50 LYS B O 1
ATOM 1364 N N . ILE B 1 51 ? -3.297 14.781 7.129 1 98.69 51 ILE B N 1
ATOM 1365 C CA . ILE B 1 51 ? -2.012 14.219 7.535 1 98.69 51 ILE B CA 1
ATOM 1366 C C . ILE B 1 51 ? -0.89 14.867 6.723 1 98.69 51 ILE B C 1
ATOM 1368 O O . ILE B 1 51 ? -0.921 14.852 5.492 1 98.69 51 ILE B O 1
ATOM 1372 N N . VAL B 1 52 ? 0.074 15.438 7.402 1 98.62 52 VAL B N 1
ATOM 1373 C CA . VAL B 1 52 ? 1.227 16.016 6.73 1 98.62 52 VAL B CA 1
ATOM 1374 C C . VAL B 1 52 ? 2.053 14.922 6.066 1 98.62 52 VAL B C 1
ATOM 1376 O O . VAL B 1 52 ? 2.48 13.969 6.73 1 98.62 52 VAL B O 1
ATOM 1379 N N . LEU B 1 53 ? 2.279 15.023 4.773 1 98.12 53 LEU B N 1
ATOM 1380 C CA . LEU B 1 53 ? 2.955 13.984 4.012 1 98.12 53 LEU B CA 1
ATOM 1381 C C . LEU B 1 53 ? 4.391 13.797 4.492 1 98.12 53 LEU B C 1
ATOM 1383 O O . LEU B 1 53 ? 4.879 12.672 4.59 1 98.12 53 LEU B O 1
ATOM 1387 N N . GLU B 1 54 ? 5.031 14.859 4.855 1 97.44 54 GLU B N 1
ATOM 1388 C CA . GLU B 1 54 ? 6.453 14.844 5.184 1 97.44 54 GLU B CA 1
ATOM 1389 C C . GLU B 1 54 ? 6.695 14.203 6.551 1 97.44 54 GLU B C 1
ATOM 1391 O O . GLU B 1 54 ? 7.648 13.445 6.723 1 97.44 54 GLU B O 1
ATOM 1396 N N . THR B 1 55 ? 5.762 14.469 7.441 1 98 55 THR B N 1
ATOM 1397 C CA . THR B 1 55 ? 6.105 14.125 8.812 1 98 55 THR B CA 1
ATOM 1398 C C . THR B 1 55 ? 5.152 13.062 9.359 1 98 55 THR B C 1
ATOM 1400 O O . THR B 1 55 ? 5.457 12.406 10.359 1 98 55 THR B O 1
ATOM 1403 N N . GLY B 1 56 ? 3.936 12.93 8.789 1 98.5 56 GLY B N 1
ATOM 1404 C CA . GLY B 1 56 ? 2.928 12.039 9.344 1 98.5 56 GLY B CA 1
ATOM 1405 C C . GLY B 1 56 ? 2.1 12.68 10.438 1 98.5 56 GLY B C 1
ATOM 1406 O O . GLY B 1 56 ? 1.288 12.016 11.086 1 98.5 56 GLY B O 1
ATOM 1407 N N . GLU B 1 57 ? 2.275 13.992 10.625 1 98.75 57 GLU B N 1
ATOM 1408 C CA . GLU B 1 57 ? 1.558 14.75 11.648 1 98.75 57 GLU B CA 1
ATOM 1409 C C . GLU B 1 57 ? 0.087 14.914 11.281 1 98.75 57 GLU B C 1
ATOM 1411 O O . GLU B 1 57 ? -0.237 15.266 10.148 1 98.75 57 GLU B O 1
ATOM 1416 N N . GLY B 1 58 ? -0.812 14.586 12.266 1 98.62 58 GLY B N 1
ATOM 1417 C CA . GLY B 1 58 ? -2.221 14.898 12.086 1 98.62 58 GLY B CA 1
ATOM 1418 C C . GLY B 1 58 ? -2.555 16.344 12.414 1 98.62 58 GLY B C 1
ATOM 1419 O O . GLY B 1 58 ? -2.094 16.875 13.43 1 98.62 58 GLY B O 1
ATOM 1420 N N . LEU B 1 59 ? -3.295 16.969 11.562 1 98.56 59 LEU B N 1
ATOM 1421 C CA . LEU B 1 59 ? -3.693 18.359 11.789 1 98.56 59 LEU B CA 1
ATOM 1422 C C . LEU B 1 59 ? -5.211 18.484 11.875 1 98.56 59 LEU B C 1
ATOM 1424 O O . LEU B 1 59 ? -5.938 17.672 11.305 1 98.56 59 LEU B O 1
ATOM 1428 N N . TYR B 1 60 ? -5.641 19.469 12.609 1 97.44 60 TYR B N 1
ATOM 1429 C CA . TYR B 1 60 ? -7.059 19.797 12.648 1 97.44 60 TYR B CA 1
ATOM 1430 C C . TYR B 1 60 ? -7.258 21.266 13.008 1 97.44 60 TYR B C 1
ATOM 1432 O O . TYR B 1 60 ? -6.367 21.906 13.57 1 97.44 60 TYR B O 1
ATOM 1440 N N . TYR B 1 61 ? -8.398 21.812 12.555 1 96 61 TYR B N 1
ATOM 1441 C CA . TYR B 1 61 ? -8.766 23.156 12.945 1 96 61 TYR B CA 1
ATOM 1442 C C . TYR B 1 61 ? -9.656 23.141 14.188 1 96 61 TYR B C 1
ATOM 1444 O O . TYR B 1 61 ? -10.594 22.344 14.273 1 96 61 TYR B O 1
ATOM 1452 N N . SER B 1 62 ? -9.273 24.016 15.094 1 95.06 62 SER B N 1
ATOM 1453 C CA . SER B 1 62 ? -10.094 24.203 16.281 1 95.06 62 SER B CA 1
ATOM 1454 C C . SER B 1 62 ? -10.805 25.547 16.281 1 95.06 62 SER B C 1
ATOM 1456 O O . SER B 1 62 ? -10.242 26.547 15.828 1 95.06 62 SER B O 1
ATOM 1458 N N . PHE B 1 63 ? -12.094 25.484 16.609 1 91.94 63 PHE B N 1
ATOM 1459 C CA . PHE B 1 63 ? -12.875 26.703 16.734 1 91.94 63 PHE B CA 1
ATOM 1460 C C . PHE B 1 63 ? -13.242 26.969 18.188 1 91.94 63 PHE B C 1
ATOM 1462 O O . PHE B 1 63 ? -13.422 26.031 18.969 1 91.94 63 PHE B O 1
ATOM 1469 N N . ASN B 1 64 ? -13.25 28.25 18.578 1 90.38 64 ASN B N 1
ATOM 1470 C CA . ASN B 1 64 ? -13.75 28.641 19.891 1 90.38 64 ASN B CA 1
ATOM 1471 C C . ASN B 1 64 ? -15.273 28.75 19.906 1 90.38 64 ASN B C 1
ATOM 1473 O O . ASN B 1 64 ? -15.836 29.688 19.344 1 90.38 64 ASN B O 1
ATOM 1477 N N . PRO B 1 65 ? -15.867 27.781 20.516 1 88.81 65 PRO B N 1
ATOM 1478 C CA . PRO B 1 65 ? -17.328 27.828 20.469 1 88.81 65 PRO B CA 1
ATOM 1479 C C . PRO B 1 65 ? -17.906 29.031 21.234 1 88.81 65 PRO B C 1
ATOM 1481 O O . PRO B 1 65 ? -19.078 29.359 21.078 1 88.81 65 PRO B O 1
ATOM 1484 N N . LYS B 1 66 ? -17.203 29.672 22.109 1 92.44 66 LYS B N 1
ATOM 1485 C CA . LYS B 1 66 ? -17.688 30.797 22.906 1 92.44 66 LYS B CA 1
ATOM 1486 C C . LYS B 1 66 ? -17.453 32.125 22.188 1 92.44 66 LYS B C 1
ATOM 1488 O O . LYS B 1 66 ? -17.953 33.156 22.609 1 92.44 66 LYS B O 1
ATOM 1493 N N . ASP B 1 67 ? -16.578 32.188 21.266 1 92.06 67 ASP B N 1
ATOM 1494 C CA . ASP B 1 67 ? -16.234 33.375 20.5 1 92.06 67 ASP B CA 1
ATOM 1495 C C . ASP B 1 67 ? -16.078 33.062 19.016 1 92.06 67 ASP B C 1
ATOM 1497 O O . ASP B 1 67 ? -14.977 32.75 18.547 1 92.06 67 ASP B O 1
ATOM 1501 N N . PHE B 1 68 ? -17.156 33.125 18.312 1 89 68 PHE B N 1
ATOM 1502 C CA . PHE B 1 68 ? -17.172 32.75 16.906 1 89 68 PHE B CA 1
ATOM 1503 C C . PHE B 1 68 ? -16.516 33.812 16.047 1 89 68 PHE B C 1
ATOM 1505 O O . PHE B 1 68 ? -16.344 33.625 14.844 1 89 68 PHE B O 1
ATOM 1512 N N . SER B 1 69 ? -16.156 34.938 16.672 1 91.06 69 SER B N 1
ATOM 1513 C CA . SER B 1 69 ? -15.477 35.969 15.922 1 91.06 69 SER B CA 1
ATOM 1514 C C . SER B 1 69 ? -14.008 35.625 15.703 1 91.06 69 SER B C 1
ATOM 1516 O O . SER B 1 69 ? -13.344 36.219 14.859 1 91.06 69 SER B O 1
ATOM 1518 N N . LYS B 1 70 ? -13.523 34.688 16.469 1 91.38 70 LYS B N 1
ATOM 1519 C CA . LYS B 1 70 ? -12.141 34.25 16.312 1 91.38 70 LYS B CA 1
ATOM 1520 C C . LYS B 1 70 ? -12 33.219 15.188 1 91.38 70 LYS B C 1
ATOM 1522 O O . LYS B 1 70 ? -12.836 32.344 15.047 1 91.38 70 LYS B O 1
ATOM 1527 N N . PRO B 1 71 ? -11.031 33.469 14.297 1 92.62 71 PRO B N 1
ATOM 1528 C CA . PRO B 1 71 ? -10.82 32.469 13.227 1 92.62 71 PRO B CA 1
ATOM 1529 C C . PRO B 1 71 ? -10.367 31.125 13.758 1 92.62 71 PRO B C 1
ATOM 1531 O O . PRO B 1 71 ? -9.789 31.031 14.852 1 92.62 71 PRO B O 1
ATOM 1534 N N . PRO B 1 72 ? -10.633 30.062 13.047 1 93 72 PRO B N 1
ATOM 1535 C CA . PRO B 1 72 ? -10.141 28.734 13.461 1 93 72 PRO B CA 1
ATOM 1536 C C . PRO B 1 72 ? -8.617 28.688 13.578 1 93 72 PRO B C 1
ATOM 1538 O O . PRO B 1 72 ? -7.918 29.375 12.836 1 93 72 PRO B O 1
ATOM 1541 N N . LYS B 1 73 ? -8.266 27.938 14.57 1 95.06 73 LYS B N 1
ATOM 1542 C CA . LYS B 1 73 ? -6.836 27.734 14.773 1 95.06 73 LYS B CA 1
ATOM 1543 C C . LYS B 1 73 ? -6.402 26.344 14.312 1 95.06 73 LYS B C 1
ATOM 1545 O O . LYS B 1 73 ? -7.09 25.359 14.578 1 95.06 73 LYS B O 1
ATOM 1550 N N . LEU B 1 74 ? -5.25 26.312 13.562 1 97.25 74 LEU B N 1
ATOM 1551 C CA . LEU B 1 74 ? -4.688 25.031 13.156 1 97.25 74 LEU B CA 1
ATOM 1552 C C . LEU B 1 74 ? -3.973 24.359 14.328 1 97.25 74 LEU B C 1
ATOM 1554 O O . LEU B 1 74 ? -3.105 24.969 14.961 1 97.25 74 LEU B O 1
ATOM 1558 N N . CYS B 1 75 ? -4.383 23.141 14.664 1 98.06 75 CYS B N 1
ATOM 1559 C CA . CYS B 1 75 ? -3.824 22.391 15.781 1 98.06 75 CYS B CA 1
ATOM 1560 C C . CYS B 1 75 ? -3.234 21.062 15.297 1 98.06 75 CYS B C 1
ATOM 1562 O O . CYS B 1 75 ? -3.484 20.641 14.172 1 98.06 75 CYS B O 1
ATOM 1564 N N . SER B 1 76 ? -2.316 20.5 16.156 1 98.31 76 SER B N 1
ATOM 1565 C CA . SER B 1 76 ? -1.641 19.234 15.859 1 98.31 76 SER B CA 1
ATOM 1566 C C . SER B 1 76 ? -2.131 18.109 16.766 1 98.31 76 SER B C 1
ATOM 1568 O O . SER B 1 76 ? -2.338 18.328 17.969 1 98.31 76 SER B O 1
ATOM 1570 N N . LYS B 1 77 ? -2.254 16.984 16.203 1 97.81 77 LYS B N 1
ATOM 1571 C CA . LYS B 1 77 ? -2.523 15.773 16.969 1 97.81 77 LYS B CA 1
ATOM 1572 C C . LYS B 1 77 ? -1.237 15 17.234 1 97.81 77 LYS B C 1
ATOM 1574 O O . LYS B 1 77 ? -1.272 13.914 17.812 1 97.81 77 LYS B O 1
ATOM 1579 N N . GLY B 1 78 ? -0.103 15.594 16.812 1 98.25 78 GLY B N 1
ATOM 1580 C CA . GLY B 1 78 ? 1.151 14.867 16.875 1 98.25 78 GLY B CA 1
ATOM 1581 C C . GLY B 1 78 ? 1.388 14 15.648 1 98.25 78 GLY B C 1
ATOM 1582 O O . GLY B 1 78 ? 0.61 14.039 14.695 1 98.25 78 GLY B O 1
ATOM 1583 N N . VAL B 1 79 ? 2.539 13.289 15.68 1 98.31 79 VAL B N 1
ATOM 1584 C CA . VAL B 1 79 ? 2.883 12.375 14.594 1 98.31 79 VAL B CA 1
ATOM 1585 C C . VAL B 1 79 ? 2.111 11.062 14.766 1 98.31 79 VAL B C 1
ATOM 1587 O O . VAL B 1 79 ? 2.422 10.258 15.648 1 98.31 79 VAL B O 1
ATOM 1590 N N . LYS B 1 80 ? 1.102 10.891 13.906 1 98.5 80 LYS B N 1
ATOM 1591 C CA . LYS B 1 80 ? 0.182 9.766 14.055 1 98.5 80 LYS B CA 1
ATOM 1592 C C . LYS B 1 80 ? 0.391 8.734 12.953 1 98.5 80 LYS B C 1
ATOM 1594 O O . LYS B 1 80 ? 0.137 7.547 13.148 1 98.5 80 LYS B O 1
ATOM 1599 N N . GLN B 1 81 ? 0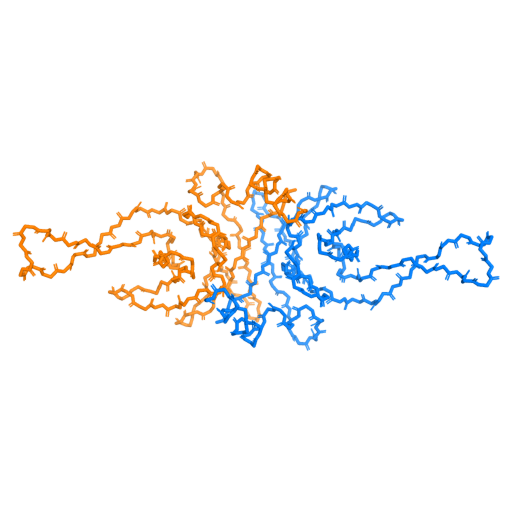.782 9.156 11.82 1 98.38 81 GLN B N 1
ATOM 1600 C CA . GLN B 1 81 ? 0.938 8.336 10.625 1 98.38 81 GLN B CA 1
ATOM 1601 C C . GLN B 1 81 ? 2.404 7.988 10.383 1 98.38 81 GLN B C 1
ATOM 1603 O O . GLN B 1 81 ? 3.26 8.875 10.359 1 98.38 81 GLN B O 1
ATOM 1608 N N . ARG B 1 82 ? 2.775 6.793 10.266 1 97.75 82 ARG B N 1
ATOM 1609 C CA . ARG B 1 82 ? 4.16 6.414 10 1 97.75 82 ARG B CA 1
ATOM 1610 C C . ARG B 1 82 ? 4.566 6.785 8.578 1 97.75 82 ARG B C 1
ATOM 1612 O O . ARG B 1 82 ? 3.844 6.484 7.621 1 97.75 82 ARG B O 1
ATOM 1619 N N . THR B 1 83 ? 5.688 7.449 8.508 1 97.88 83 THR B N 1
ATOM 1620 C CA . THR B 1 83 ? 6.289 7.754 7.215 1 97.88 83 THR B CA 1
ATOM 1621 C C . THR B 1 83 ? 7.516 6.883 6.969 1 97.88 83 THR B C 1
ATOM 1623 O O . THR B 1 83 ? 8.062 6.293 7.906 1 97.88 83 THR B O 1
ATOM 1626 N N . HIS B 1 84 ? 7.875 6.734 5.738 1 97 84 HIS B N 1
ATOM 1627 C CA . HIS B 1 84 ? 9.062 6.016 5.289 1 97 84 HIS B CA 1
ATOM 1628 C C . HIS B 1 84 ? 9.945 6.898 4.418 1 97 84 HIS B C 1
ATOM 1630 O O . HIS B 1 84 ? 9.453 7.801 3.74 1 97 84 HIS B O 1
ATOM 1636 N N . HIS B 1 85 ? 11.211 6.621 4.508 1 95.94 85 HIS B N 1
ATOM 1637 C CA . HIS B 1 85 ? 12.148 7.461 3.775 1 95.94 85 HIS B CA 1
ATOM 1638 C C . HIS B 1 85 ? 12.203 7.074 2.301 1 95.94 85 HIS B C 1
ATOM 1640 O O . HIS B 1 85 ? 12.211 5.887 1.968 1 95.94 85 HIS B O 1
ATOM 1646 N N . VAL B 1 86 ? 12.18 8.07 1.465 1 95 86 VAL B N 1
ATOM 1647 C CA . VAL B 1 86 ? 12.289 7.84 0.028 1 95 86 VAL B CA 1
ATOM 1648 C C . VAL B 1 86 ? 13.594 8.445 -0.492 1 95 86 VAL B C 1
ATOM 1650 O O . VAL B 1 86 ? 13.938 9.578 -0.149 1 95 86 VAL B O 1
ATOM 1653 N N . ARG B 1 87 ? 14.297 7.641 -1.261 1 93.19 87 ARG B N 1
ATOM 1654 C CA . ARG B 1 87 ? 15.508 8.094 -1.94 1 93.19 87 ARG B CA 1
ATOM 1655 C C . ARG B 1 87 ? 15.398 7.883 -3.447 1 93.19 87 ARG B C 1
ATOM 1657 O O . ARG B 1 87 ? 14.891 6.855 -3.902 1 93.19 87 ARG B O 1
ATOM 1664 N N . VAL B 1 88 ? 15.844 8.914 -4.141 1 91.19 88 VAL B N 1
ATOM 1665 C CA . VAL B 1 88 ? 15.859 8.812 -5.598 1 91.19 88 VAL B CA 1
ATOM 1666 C C . VAL B 1 88 ? 17.297 8.703 -6.094 1 91.19 88 VAL B C 1
ATOM 1668 O O . VAL B 1 88 ? 18.172 9.469 -5.664 1 91.19 88 VAL B O 1
ATOM 1671 N N . SER B 1 89 ? 17.609 7.691 -6.832 1 89.69 89 SER B N 1
ATOM 1672 C CA . SER B 1 89 ? 18.906 7.496 -7.477 1 89.69 89 SER B CA 1
ATOM 1673 C C . SER B 1 89 ? 18.75 7.258 -8.977 1 89.69 89 SER B C 1
ATOM 1675 O O . SER B 1 89 ? 18.312 6.184 -9.398 1 89.69 89 SER B O 1
ATOM 1677 N N . GLY B 1 90 ? 19.156 8.32 -9.703 1 87.19 90 GLY B N 1
ATOM 1678 C CA . GLY B 1 90 ? 18.844 8.234 -11.117 1 87.19 90 GLY B CA 1
ATOM 1679 C C . GLY B 1 90 ? 17.359 8.109 -11.406 1 87.19 90 GLY B C 1
ATOM 1680 O O . GLY B 1 90 ? 16.562 8.945 -10.953 1 87.19 90 GLY B O 1
ATOM 1681 N N . ASN B 1 91 ? 16.984 7.016 -12.07 1 84.25 91 ASN B N 1
ATOM 1682 C CA . ASN B 1 91 ? 15.578 6.816 -12.406 1 84.25 91 ASN B CA 1
ATOM 1683 C C . ASN B 1 91 ? 14.898 5.863 -11.43 1 84.25 91 ASN B C 1
ATOM 1685 O O . ASN B 1 91 ? 13.727 5.512 -11.609 1 84.25 91 ASN B O 1
ATOM 1689 N N . ASP B 1 92 ? 15.711 5.648 -10.336 1 87.5 92 ASP B N 1
ATOM 1690 C CA . ASP B 1 92 ? 15.172 4.66 -9.406 1 87.5 92 ASP B CA 1
ATOM 1691 C C . ASP B 1 92 ? 14.656 5.324 -8.133 1 87.5 92 ASP B C 1
ATOM 1693 O O . ASP B 1 92 ? 15.258 6.277 -7.633 1 87.5 92 ASP B O 1
ATOM 1697 N N . VAL B 1 93 ? 13.5 4.906 -7.684 1 90.88 93 VAL B N 1
ATOM 1698 C CA . VAL B 1 93 ? 12.898 5.34 -6.43 1 90.88 93 VAL B CA 1
ATOM 1699 C C . VAL B 1 93 ? 12.984 4.215 -5.398 1 90.88 93 VAL B C 1
ATOM 1701 O O . VAL B 1 93 ? 12.523 3.1 -5.645 1 90.88 93 VAL B O 1
ATOM 1704 N N . TYR B 1 94 ? 13.648 4.484 -4.223 1 93.31 94 TYR B N 1
ATOM 1705 C CA . TYR B 1 94 ? 13.812 3.537 -3.127 1 93.31 94 TYR B CA 1
ATOM 1706 C C . TYR B 1 94 ? 13.039 3.992 -1.894 1 93.31 94 TYR B C 1
ATOM 1708 O O . TYR B 1 94 ? 13.094 5.164 -1.518 1 93.31 94 TYR B O 1
ATOM 1716 N N . VAL B 1 95 ? 12.328 3.074 -1.348 1 94.94 95 VAL B N 1
ATOM 1717 C CA . VAL B 1 95 ? 11.641 3.352 -0.092 1 94.94 95 VAL B CA 1
ATOM 1718 C C . VAL B 1 95 ? 12.281 2.551 1.038 1 94.94 95 VAL B C 1
ATOM 1720 O O . VAL B 1 95 ? 12.32 1.319 0.994 1 94.94 95 VAL B O 1
ATOM 1723 N N . ALA B 1 96 ? 12.852 3.254 1.974 1 95.44 96 ALA B N 1
ATOM 1724 C CA . ALA B 1 96 ? 13.344 2.611 3.189 1 95.44 96 ALA B CA 1
ATOM 1725 C C . ALA B 1 96 ? 12.258 2.549 4.258 1 95.44 96 ALA B C 1
ATOM 1727 O O . ALA B 1 96 ? 11.812 3.584 4.762 1 95.44 96 ALA B O 1
ATOM 1728 N N . LEU B 1 97 ? 11.867 1.32 4.594 1 94.19 97 LEU B N 1
ATOM 1729 C CA . LEU B 1 97 ? 10.844 1.178 5.617 1 94.19 97 LEU B CA 1
ATOM 1730 C C . LEU B 1 97 ? 11.367 1.619 6.98 1 94.19 97 LEU B C 1
ATOM 1732 O O . LEU B 1 97 ? 12.484 1.275 7.359 1 94.19 97 LEU B O 1
ATOM 1736 N N . SER B 1 98 ? 10.539 2.467 7.594 1 91.75 98 SER B N 1
ATOM 1737 C CA . SER B 1 98 ? 10.953 2.992 8.891 1 91.75 98 SER B CA 1
ATOM 1738 C C . SER B 1 98 ? 10.906 1.91 9.961 1 91.75 98 SER B C 1
ATOM 1740 O O . SER B 1 98 ? 10.102 0.976 9.875 1 91.75 98 SER B O 1
ATOM 1742 N N . ASP B 1 99 ? 11.742 2.211 10.914 1 83.69 9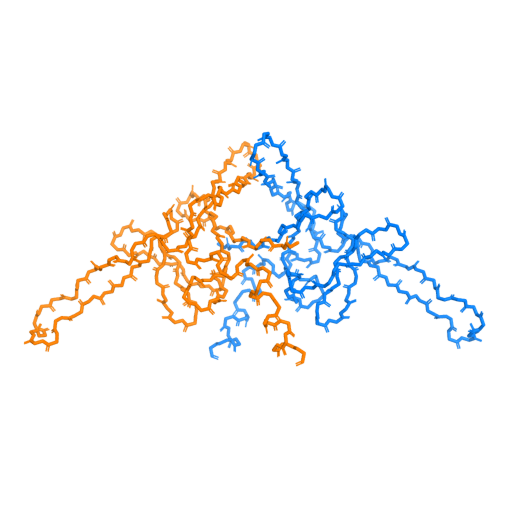9 ASP B N 1
ATOM 1743 C CA . ASP B 1 99 ? 11.797 1.304 12.055 1 83.69 99 ASP B CA 1
ATOM 1744 C C . ASP B 1 99 ? 10.516 1.378 12.883 1 83.69 99 ASP B C 1
ATOM 1746 O O . ASP B 1 99 ? 9.922 2.449 13.023 1 83.69 99 ASP B O 1
ATOM 1750 N N . THR B 1 100 ? 10.211 0.213 13.422 1 82.69 100 THR B N 1
ATOM 1751 C CA . THR B 1 100 ? 8.961 0.14 14.164 1 82.69 100 THR B CA 1
ATOM 1752 C C . THR B 1 100 ? 9.211 0.236 15.664 1 82.69 100 THR B C 1
ATOM 1754 O O . THR B 1 100 ? 8.328 -0.053 16.469 1 82.69 100 THR B O 1
ATOM 1757 N N . SER B 1 101 ? 10.43 0.653 15.992 1 89.06 101 SER B N 1
ATOM 1758 C CA . SER B 1 101 ? 10.734 0.763 17.406 1 89.06 101 SER B CA 1
ATOM 1759 C C . SER B 1 101 ? 9.891 1.846 18.078 1 89.06 101 SER B C 1
ATOM 1761 O O . SER B 1 101 ? 9.555 1.74 19.25 1 89.06 101 SER B O 1
ATOM 1763 N N . GLN B 1 102 ? 9.688 2.959 17.391 1 92.12 102 GLN B N 1
ATOM 1764 C CA . GLN B 1 102 ? 8.734 3.953 17.859 1 92.12 102 GLN B CA 1
ATOM 1765 C C . GLN B 1 102 ? 7.336 3.691 17.312 1 92.12 102 GLN B C 1
ATOM 1767 O O . GLN B 1 102 ? 7.141 3.68 16.094 1 92.12 102 GLN B O 1
ATOM 1772 N N . SER B 1 103 ? 6.449 3.506 18.234 1 94.81 103 SER B N 1
ATOM 1773 C CA . SER B 1 103 ? 5.094 3.178 17.812 1 94.81 103 SER B CA 1
ATOM 1774 C C . SER B 1 103 ? 4.391 4.395 17.203 1 94.81 103 SER B C 1
ATOM 1776 O O . SER B 1 103 ? 4.676 5.531 17.594 1 94.81 103 SER B O 1
ATOM 1778 N N . ARG B 1 104 ? 3.631 4.141 16.188 1 96.81 104 ARG B N 1
ATOM 1779 C CA . ARG B 1 104 ? 2.686 5.086 15.602 1 96.81 104 ARG B CA 1
ATOM 1780 C C . ARG B 1 104 ? 1.271 4.52 15.602 1 96.81 104 ARG B C 1
ATOM 1782 O O . ARG B 1 104 ? 1.084 3.305 15.523 1 96.81 104 ARG B O 1
ATOM 1789 N N . ASP B 1 105 ? 0.26 5.422 15.609 1 96.69 105 ASP B N 1
ATOM 1790 C CA . ASP B 1 105 ? -1.126 4.965 15.594 1 96.69 105 ASP B CA 1
ATOM 1791 C C . ASP B 1 105 ? -1.422 4.145 14.336 1 96.69 105 ASP B C 1
ATOM 1793 O O . ASP B 1 105 ? -2.193 3.186 14.383 1 96.69 105 ASP B O 1
ATOM 1797 N N . SER B 1 106 ? -0.783 4.461 13.266 1 96.56 106 SER B N 1
ATOM 1798 C CA . SER B 1 106 ? -1.064 3.785 12 1 96.56 106 SER B CA 1
ATOM 1799 C C . SER B 1 106 ? -0.555 2.35 12.016 1 96.56 106 SER B C 1
ATOM 1801 O O . SER B 1 106 ? -0.929 1.542 11.164 1 96.56 106 SER B O 1
ATOM 1803 N N . ASP B 1 107 ? 0.309 1.976 13 1 94.62 107 ASP B N 1
ATOM 1804 C CA . ASP B 1 107 ? 0.83 0.615 13.102 1 94.62 107 ASP B CA 1
ATOM 1805 C C . ASP B 1 107 ? -0.302 -0.395 13.273 1 94.62 107 ASP B C 1
ATOM 1807 O O . ASP B 1 107 ? -0.193 -1.54 12.828 1 94.62 107 ASP B O 1
ATOM 1811 N N . TYR B 1 108 ? -1.354 0.082 13.953 1 91.81 108 TYR B N 1
ATOM 1812 C CA . TYR B 1 108 ? -2.484 -0.798 14.227 1 91.81 108 TYR B CA 1
ATOM 1813 C C . TYR B 1 108 ? -3.057 -1.371 12.938 1 91.81 108 TYR B C 1
ATOM 1815 O O . TYR B 1 108 ? -3.344 -2.566 12.852 1 91.81 108 TYR B O 1
ATOM 1823 N N . TYR B 1 109 ? -3.152 -0.562 11.914 1 89.94 109 TYR B N 1
ATOM 1824 C CA . TYR B 1 109 ? -3.803 -0.962 10.672 1 89.94 109 TYR B CA 1
ATOM 1825 C C . TYR B 1 109 ? -2.826 -1.685 9.75 1 89.94 109 TYR B C 1
ATOM 1827 O O . TYR B 1 109 ? -3.201 -2.139 8.672 1 89.94 109 TYR B O 1
ATOM 1835 N N . SER B 1 110 ? -1.615 -1.71 10.125 1 83.06 110 SER B N 1
ATOM 1836 C CA . SER B 1 110 ? -0.591 -2.471 9.414 1 83.06 110 SER B CA 1
ATOM 1837 C C . SER B 1 110 ? -0.26 -3.768 10.148 1 83.06 110 SER B C 1
ATOM 1839 O O . SER B 1 110 ? 0.683 -4.473 9.781 1 83.06 110 SER B O 1
ATOM 1841 N N . SER B 1 111 ? -1.041 -4.074 11.141 1 76.94 111 SER B N 1
ATOM 1842 C CA . SER B 1 111 ? -0.765 -5.234 11.977 1 76.94 111 SER B CA 1
ATOM 1843 C C . SER B 1 111 ? -1.604 -6.434 11.555 1 76.94 111 SER B C 1
ATOM 1845 O O . SER B 1 111 ? -2.633 -6.277 10.898 1 76.94 111 SER B O 1
ATOM 1847 N N . ASP B 1 112 ? -1.132 -7.613 11.977 1 71.88 112 ASP B N 1
ATOM 1848 C CA . ASP B 1 112 ? -1.86 -8.852 11.734 1 71.88 112 ASP B CA 1
ATOM 1849 C C . ASP B 1 112 ? -3.238 -8.82 12.391 1 71.88 112 ASP B C 1
ATOM 1851 O O . ASP B 1 112 ? -4.203 -9.367 11.852 1 71.88 112 ASP B O 1
ATOM 1855 N N . ALA B 1 113 ? -3.266 -8.062 13.508 1 66.62 113 ALA B N 1
ATOM 1856 C CA . ALA B 1 113 ? -4.535 -7.98 14.219 1 66.62 113 ALA B CA 1
ATOM 1857 C C . ALA B 1 113 ? -5.59 -7.266 13.383 1 66.62 113 ALA B C 1
ATOM 1859 O O . ALA B 1 113 ? -6.738 -7.715 13.305 1 66.62 113 ALA B O 1
ATOM 1860 N N . PHE B 1 114 ? -5.27 -6.277 12.797 1 72.25 114 PHE B N 1
ATOM 1861 C CA . PHE B 1 114 ? -6.211 -5.531 11.969 1 72.25 114 PHE B CA 1
ATOM 1862 C C . PHE B 1 114 ? -6.617 -6.344 10.75 1 72.25 114 PHE B C 1
ATOM 1864 O O . PHE B 1 114 ? -7.793 -6.375 10.383 1 72.25 114 PHE B O 1
ATOM 1871 N N . LYS B 1 115 ? -5.684 -7.09 10.25 1 67.62 115 LYS B N 1
ATOM 1872 C CA . LYS B 1 115 ? -5.938 -7.895 9.062 1 67.62 115 LYS B CA 1
ATOM 1873 C C . LYS B 1 115 ? -6.949 -9 9.352 1 67.62 115 LYS B C 1
ATOM 1875 O O . LYS B 1 115 ? -7.82 -9.289 8.523 1 67.62 115 LYS B O 1
ATOM 1880 N N . ALA B 1 116 ? -6.797 -9.539 10.438 1 68.56 116 ALA B N 1
ATOM 1881 C CA . ALA B 1 116 ? -7.699 -10.609 10.844 1 68.56 116 ALA B CA 1
ATOM 1882 C C . ALA B 1 116 ? -9.133 -10.102 10.984 1 68.56 116 ALA B C 1
ATOM 1884 O O . ALA B 1 116 ? -10.078 -10.781 10.578 1 68.56 116 ALA B O 1
ATOM 1885 N N . THR B 1 117 ? -9.305 -8.938 11.406 1 63.09 117 THR B N 1
ATOM 1886 C CA . THR B 1 117 ? -10.625 -8.352 11.609 1 63.09 117 THR B CA 1
ATOM 1887 C C . THR B 1 117 ? -11.258 -7.977 10.266 1 63.09 117 THR B C 1
ATOM 1889 O O . THR B 1 117 ? -12.453 -8.195 10.055 1 63.09 117 THR B O 1
ATOM 1892 N N . LYS B 1 118 ? -10.469 -7.496 9.43 1 65.06 118 LYS B N 1
ATOM 1893 C CA . LYS B 1 118 ? -10.984 -7.043 8.141 1 65.06 118 LYS B CA 1
ATOM 1894 C C . LYS B 1 118 ? -11.391 -8.227 7.266 1 65.06 118 LYS B C 1
ATOM 1896 O O . LYS B 1 118 ? -12.367 -8.148 6.52 1 65.06 118 LYS B O 1
ATOM 1901 N N . GLU B 1 119 ? -10.555 -9.266 7.262 1 61.94 119 GLU B N 1
ATOM 1902 C CA . GLU B 1 119 ? -10.898 -10.484 6.523 1 61.94 119 GLU B CA 1
ATOM 1903 C C . GLU B 1 119 ? -12.289 -10.984 6.898 1 61.94 119 GLU B C 1
ATOM 1905 O O . GLU B 1 119 ? -13.031 -11.461 6.043 1 61.94 119 GLU B O 1
ATOM 1910 N N . ASN B 1 120 ? -12.578 -10.773 8.141 1 55.03 120 ASN B N 1
ATOM 1911 C CA . ASN B 1 120 ? -13.875 -11.242 8.617 1 55.03 120 ASN B CA 1
ATOM 1912 C C . ASN B 1 120 ? -15.016 -10.391 8.07 1 55.03 120 ASN B C 1
ATOM 1914 O O . ASN B 1 120 ? -16.141 -10.875 7.922 1 55.03 120 ASN B O 1
ATOM 1918 N N . ILE B 1 121 ? -14.727 -9.188 7.723 1 51.16 121 ILE B N 1
ATOM 1919 C CA . ILE B 1 121 ? -15.781 -8.297 7.238 1 51.16 121 ILE B CA 1
ATOM 1920 C C . ILE B 1 121 ? -15.984 -8.516 5.742 1 51.16 121 ILE B C 1
ATOM 1922 O O . ILE B 1 121 ? -17.094 -8.336 5.23 1 51.16 121 ILE B O 1
ATOM 1926 N N . LEU B 1 122 ? -14.953 -8.859 5.121 1 51.62 122 LEU B N 1
ATOM 1927 C CA . LEU B 1 122 ? -15.039 -9.016 3.672 1 51.62 122 LEU B CA 1
ATOM 1928 C C . LEU B 1 122 ? -15.57 -10.398 3.309 1 51.62 122 LEU B C 1
ATOM 1930 O O . LEU B 1 122 ? -15.945 -10.641 2.16 1 51.62 122 LEU B O 1
ATOM 1934 N N . LYS B 1 123 ? -15.523 -11.391 4.223 1 47.19 123 LYS B N 1
ATOM 1935 C CA . LYS B 1 123 ? -16.188 -12.68 4.027 1 47.19 123 LYS B CA 1
ATOM 1936 C C . LYS B 1 123 ? -17.703 -12.555 4.242 1 47.19 123 LYS B C 1
ATOM 1938 O O . LYS B 1 123 ? -18.141 -11.852 5.152 1 47.19 123 LYS B O 1
#

Radius of gyration: 19.95 Å; Cα contacts (8 Å, |Δi|>4): 539; chains: 2; bounding box: 40×75×44 Å

Foldseek 3Di:
DDFAKDWDQDPNDIWIWRQAQLPHGAGQVPFDWDDDPNFTWGQGPPPRWTAGRVQQWTKDWDADPVCNVDDTDIDTPGRAIGIWDWDDDPPDIDTHHDDPPDPHSSVVCRDPVVVVVVVVVVD/DDFAKDWDQDPNDIWIWGQAQLPGGAGQVPFDWDDDPNFTWGQGPPPRWTAGRVQQWTKDWDADPVCNVDDTDIDTPGRAIGIWDWDDDPPDIDTHHDDPPDPHSSVVCRDPVVVVVVVVVVD

pLDDT: mean 90.8, std 11.06, range [47.06, 98.75]

Nearest PDB structures (foldseek):
  3d89-assembly1_A  TM=9.640E-01  e=7.079E-13  Mus musculus
  6icl-assembly1_A  TM=7.576E-01  e=2.075E-04  Pseudomonas putida
  4aiv-assembly1_A  TM=8.031E-01  e=1.030E-03  Mycobacterium tuberculosis H37Rv
  3c0d-assembly3_C  TM=7.616E-01  e=9.742E-04  Vibrio parahaemolyticus RIMD 2210633
  2jo6-assembly1_A  TM=5.978E-01  e=8.874E-03  Escherichia coli

Secondary structure (DSSP, 8-state):
-EEEEEEEEETTEEEEEESB-TTT--BGGGSEEEEETTEEEEE-TTT--EEETTT-EEEEEE--TT-TTSPPEEEEEEE-S-EEEEEEETTEEEEEPPPSSS--GGGGGGSHHHHHHHHHHH-/-EEEEEEEEETTEEEEEESB-TTT--BGGGSEEEEETTEEEEE-TTT--EEETTT-EEEEEE--TT-TTSPPEEEEEEE-S-EEEEEEETTEEEEEPPPSSS--GGGGGGSHHHHHHHHHHH-